Protein AF-B4I681-F1 (afdb_monomer)

Foldseek 3Di:
DDDDDDDDDDDDDDDDDDDDDDDDPVVVVVVVVVVVVVVVVVVVVVVVVVVVVVVVVVVVVVVVVVVVVVVVVVPPPPDPDDDDDDDDDDDDDDDDPVVVVVVVVVVVVVVVVVVVVVVVVVVVVVVVVPQDPVNVVVVVVVVVVVVVVVLCVLVVCDPVNPPDDLVRHPVNHNCPVPDDDPLVVCVVVVNNPPDPVVVSVVVVVVVVVVVVVVVVVVVVVVVVVVVVVVVVVVVVVVVVVVVVVVVVVVVVVVVVVVVVVVLVVLVVCVVVVNHDPVSVVVVVVVVVPPDPPPPPPPDDDDDDDD

Radius of gyration: 53.21 Å; Cα contacts (8 Å, |Δi|>4): 37; chains: 1; bounding box: 129×75×153 Å

Solvent-accessible surface area (backbone atoms only — not comparable to full-atom values): 18720 Å² total; per-residue (Å²): 138,87,88,84,88,88,83,89,81,90,80,90,76,85,81,82,82,81,82,81,78,79,78,61,72,71,61,54,54,53,54,53,52,52,52,50,53,52,53,50,53,55,49,53,52,52,51,52,52,50,50,54,52,51,51,56,51,50,54,56,52,54,53,54,52,55,54,54,54,57,53,55,69,67,67,76,73,77,74,86,73,85,85,80,85,88,80,91,84,83,94,76,84,81,89,62,69,63,66,57,49,52,53,52,49,54,54,49,53,50,51,50,53,53,50,53,50,49,52,56,47,48,55,53,48,52,55,56,70,72,44,49,79,64,55,54,48,51,52,53,48,51,53,50,49,51,53,49,48,56,53,42,55,74,69,66,59,50,84,87,62,65,82,61,46,47,89,59,36,96,83,71,47,73,58,70,85,53,86,84,76,61,60,72,56,30,49,73,73,64,49,62,85,52,58,70,69,59,54,51,52,54,51,51,51,53,50,53,50,50,52,54,50,50,51,51,52,51,49,55,50,51,52,53,49,50,54,51,48,54,53,51,50,53,51,49,50,51,50,54,50,52,50,52,50,53,53,51,53,50,50,52,51,51,54,48,50,52,51,51,51,51,50,53,57,33,53,53,27,50,75,69,74,65,55,50,76,66,40,55,50,53,50,52,55,57,64,69,67,59,77,87,75,75,78,80,75,81,75,89,78,84,81,78,92,132

pLDDT: mean 72.08, std 18.56, range [34.78, 97.31]

Organism: Drosophila sechellia (NCBI:txid7238)

Sequence (306 aa):
MPKEKSKHRHRSRSRERRDHRSPDPRSSRNRDRDREREREKDRDHRDKERDQRREREKDKSRDKKREHKSRRRRSSSASSSPSSSTSSSAPGGPRSPLAKNSMKLLQTLEARRLVEQKDRQRKKEELKAHETPEEKRARRLREKQAKEQRRRERMGWDNEYQTYSNEDNPFGDSNLTSTFHWGKKLEVEGLSNLSTKTVEVLSLQKQLENRRELEKVKKRRQERELERQVREDDLMMQQRAKEAVQFREWQRQEDQFHLEQARLRSEIRIRDGRAKPIDLLAQYVAAGNEPLESASRCRCTSPMCC

Structure (mmCIF, N/CA/C/O backbone):
data_AF-B4I681-F1
#
_entry.id   AF-B4I681-F1
#
loop_
_atom_site.group_PDB
_atom_site.id
_atom_site.type_symbol
_atom_site.label_atom_id
_atom_site.label_alt_id
_atom_site.label_comp_id
_atom_site.label_asym_id
_atom_site.label_entity_id
_atom_site.label_seq_id
_atom_site.pdbx_PDB_ins_code
_atom_site.Cartn_x
_atom_site.Cartn_y
_atom_site.Cartn_z
_atom_site.occupancy
_atom_site.B_iso_or_equiv
_atom_site.auth_seq_id
_atom_site.auth_comp_id
_atom_site.auth_asym_id
_atom_site.auth_atom_id
_atom_site.pdbx_PDB_model_num
ATOM 1 N N . MET A 1 1 ? 63.735 -6.764 61.343 1.00 43.72 1 MET A N 1
ATOM 2 C CA . MET A 1 1 ? 64.805 -7.667 60.852 1.00 43.72 1 MET A CA 1
ATOM 3 C C . MET A 1 1 ? 64.133 -8.765 60.037 1.00 43.72 1 MET A C 1
ATOM 5 O O . MET A 1 1 ? 63.088 -9.189 60.512 1.00 43.72 1 MET A O 1
ATOM 9 N N . PRO A 1 2 ? 64.640 -9.211 58.869 1.00 52.19 2 PRO A N 1
ATOM 10 C CA . PRO A 1 2 ? 65.946 -8.943 58.266 1.00 52.19 2 PRO A CA 1
ATOM 11 C C . PRO A 1 2 ? 65.897 -8.242 56.888 1.00 52.19 2 PRO A C 1
ATOM 13 O O . PRO A 1 2 ? 64.869 -8.139 56.228 1.00 52.19 2 PRO A O 1
ATOM 16 N N . LYS A 1 3 ? 67.071 -7.724 56.515 1.00 46.34 3 LYS A N 1
ATOM 17 C CA . LYS A 1 3 ? 67.490 -7.208 55.203 1.00 46.34 3 LYS A CA 1
ATOM 18 C C . LYS A 1 3 ? 68.001 -8.371 54.347 1.00 46.34 3 LYS A C 1
ATOM 20 O O . LYS A 1 3 ? 68.639 -9.218 54.944 1.00 46.34 3 LYS A O 1
ATOM 25 N N . GLU A 1 4 ? 67.877 -8.289 53.017 1.00 43.16 4 GLU A N 1
ATOM 26 C CA . GLU A 1 4 ? 68.881 -8.610 51.960 1.00 43.16 4 GLU A CA 1
ATOM 27 C C . GLU A 1 4 ? 68.272 -8.115 50.621 1.00 43.16 4 GLU A C 1
ATOM 29 O O . GLU A 1 4 ? 67.128 -8.441 50.336 1.00 43.16 4 GLU A O 1
ATOM 34 N N . LYS A 1 5 ? 68.745 -7.111 49.862 1.00 45.56 5 LYS A N 1
ATOM 35 C CA . LYS A 1 5 ? 69.998 -6.793 49.131 1.00 45.56 5 LYS A CA 1
ATOM 36 C C . LYS A 1 5 ? 70.333 -7.682 47.913 1.00 45.56 5 LYS A C 1
ATOM 38 O O . LYS A 1 5 ? 70.417 -8.892 48.020 1.00 45.56 5 LYS A O 1
ATOM 43 N N . SER A 1 6 ? 70.709 -6.976 46.827 1.00 40.69 6 SER A N 1
ATOM 44 C CA . SER A 1 6 ? 71.266 -7.382 45.510 1.00 40.69 6 SER A CA 1
ATOM 45 C C . SER A 1 6 ? 70.257 -7.786 44.417 1.00 40.69 6 SER A C 1
ATOM 47 O O . SER A 1 6 ? 69.339 -8.534 44.688 1.00 40.69 6 SER A O 1
ATOM 49 N N . LYS A 1 7 ? 70.370 -7.379 43.139 1.00 42.69 7 LYS A N 1
ATOM 50 C CA . LYS A 1 7 ? 71.520 -6.854 42.369 1.00 42.69 7 LYS A CA 1
ATOM 51 C C . LYS A 1 7 ? 71.052 -6.140 41.079 1.00 42.69 7 LYS A C 1
ATOM 53 O O . LYS A 1 7 ? 70.042 -6.499 40.486 1.00 42.69 7 LYS A O 1
ATOM 58 N N . HIS A 1 8 ? 71.835 -5.150 40.652 1.00 38.59 8 HIS A N 1
ATOM 59 C CA . HIS A 1 8 ? 71.681 -4.294 39.467 1.00 38.59 8 HIS A CA 1
ATOM 60 C C . HIS A 1 8 ? 71.570 -5.011 38.110 1.00 38.59 8 HIS A C 1
ATOM 62 O O . HIS A 1 8 ? 72.289 -5.979 37.866 1.00 38.59 8 HIS A O 1
ATOM 68 N N . ARG A 1 9 ? 70.882 -4.368 37.146 1.00 40.44 9 ARG A N 1
ATOM 69 C CA . ARG A 1 9 ? 71.447 -4.177 35.794 1.00 40.44 9 ARG A CA 1
ATOM 70 C C . ARG A 1 9 ? 70.824 -2.992 35.042 1.00 40.44 9 ARG A C 1
ATOM 72 O O . ARG A 1 9 ? 69.633 -2.963 34.757 1.00 40.44 9 ARG A O 1
ATOM 79 N N . HIS A 1 10 ? 71.673 -2.022 34.718 1.00 39.25 10 HIS A N 1
ATOM 80 C CA . HIS A 1 10 ? 71.375 -0.850 33.900 1.00 39.25 10 HIS A CA 1
ATOM 81 C C . HIS A 1 10 ? 71.167 -1.236 32.428 1.00 39.25 10 HIS A C 1
ATOM 83 O O . HIS A 1 10 ? 71.936 -2.028 31.881 1.00 39.25 10 HIS A O 1
ATOM 89 N N . ARG A 1 11 ? 70.193 -0.612 31.753 1.00 38.09 11 ARG A N 1
ATOM 90 C CA . ARG A 1 11 ? 70.217 -0.467 30.290 1.00 38.09 11 ARG A CA 1
ATOM 91 C C . ARG A 1 11 ? 69.583 0.859 29.877 1.00 38.09 11 ARG A C 1
ATOM 93 O O . ARG A 1 11 ? 68.380 0.962 29.662 1.00 38.09 11 ARG A O 1
ATOM 100 N N . SER A 1 12 ? 70.427 1.878 29.788 1.00 41.19 12 SER A N 1
ATOM 101 C CA . SER A 1 12 ? 70.115 3.192 29.235 1.00 41.19 12 SER A CA 1
ATOM 102 C C . SER A 1 12 ? 69.764 3.048 27.750 1.00 41.19 12 SER A C 1
ATOM 104 O O . SER A 1 12 ? 70.578 2.562 26.966 1.00 41.19 12 SER A O 1
ATOM 106 N N . ARG A 1 13 ? 68.560 3.462 27.347 1.00 40.03 13 ARG A N 1
ATOM 107 C CA . ARG A 1 13 ? 68.200 3.677 25.938 1.00 40.03 13 ARG A CA 1
ATOM 108 C C . ARG A 1 13 ? 67.724 5.117 25.791 1.00 40.03 13 ARG A C 1
ATOM 110 O O . ARG A 1 13 ? 66.582 5.442 26.102 1.00 40.03 13 ARG A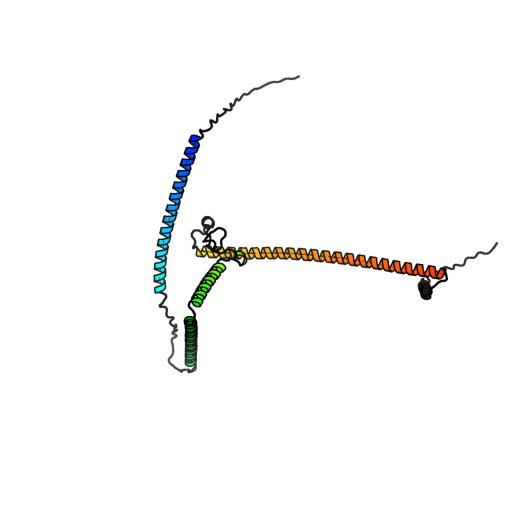 O 1
ATOM 117 N N . SER A 1 14 ? 68.650 5.971 25.370 1.00 41.91 14 SER A N 1
ATOM 118 C CA . SER A 1 14 ? 68.422 7.372 25.030 1.00 41.91 14 SER A CA 1
ATOM 119 C C . SER A 1 14 ? 67.364 7.479 23.928 1.00 41.91 14 SER A C 1
ATOM 121 O O . SER A 1 14 ? 67.503 6.874 22.868 1.00 41.91 14 SER A O 1
ATOM 123 N N . ARG A 1 15 ? 66.290 8.232 24.184 1.00 42.47 15 ARG A N 1
ATOM 124 C CA . ARG A 1 15 ? 65.341 8.683 23.158 1.00 42.47 15 ARG A CA 1
ATOM 125 C C . ARG A 1 15 ? 65.877 9.988 22.571 1.00 42.47 15 ARG A C 1
ATOM 127 O O . ARG A 1 15 ? 65.734 11.037 23.193 1.00 42.47 15 ARG A O 1
ATOM 134 N N . GLU A 1 16 ? 66.495 9.915 21.396 1.00 42.19 16 GLU A N 1
ATOM 135 C CA . GLU A 1 16 ? 66.778 11.094 20.573 1.00 42.19 16 GLU A CA 1
ATOM 136 C C . GLU A 1 16 ? 65.459 11.755 20.153 1.00 42.19 16 GLU A C 1
ATOM 138 O O . GLU A 1 16 ? 64.600 11.139 19.517 1.00 42.19 16 GLU A O 1
ATOM 143 N N . ARG A 1 17 ? 65.296 13.026 20.524 1.00 42.56 17 ARG A N 1
ATOM 144 C CA . ARG A 1 17 ? 64.258 13.907 19.990 1.00 42.56 17 ARG A CA 1
ATOM 145 C C . ARG A 1 17 ? 64.703 14.348 18.595 1.00 42.56 17 ARG A C 1
ATOM 147 O O . ARG A 1 17 ? 65.667 15.095 18.476 1.00 42.56 17 ARG A O 1
ATOM 154 N N . ARG A 1 18 ? 64.024 13.876 17.543 1.00 45.47 18 ARG A N 1
ATOM 155 C CA . ARG A 1 18 ? 64.178 14.431 16.190 1.00 45.47 18 ARG A CA 1
ATOM 156 C C . ARG A 1 18 ? 63.441 15.762 16.110 1.00 45.47 18 ARG A C 1
ATOM 158 O O . ARG A 1 18 ? 62.225 15.811 16.274 1.00 45.47 18 ARG A O 1
ATOM 165 N N . ASP A 1 19 ? 64.208 16.809 15.855 1.00 41.97 19 ASP A N 1
ATOM 166 C CA . ASP A 1 19 ? 63.743 18.162 15.583 1.00 41.97 19 ASP A CA 1
ATOM 167 C C . ASP A 1 19 ? 63.080 18.208 14.194 1.00 41.97 19 ASP A C 1
ATOM 169 O O . ASP A 1 19 ? 63.728 17.984 13.166 1.00 41.97 19 ASP A O 1
ATOM 173 N N . HIS A 1 20 ? 61.769 18.446 14.142 1.00 41.75 20 HIS A N 1
ATOM 174 C CA . HIS A 1 20 ? 61.038 18.638 12.891 1.00 41.75 20 HIS A CA 1
ATOM 175 C C . HIS A 1 20 ? 61.080 20.117 12.499 1.00 41.75 20 HIS A C 1
ATOM 177 O O . HIS A 1 20 ? 60.221 20.909 12.877 1.00 41.75 20 HIS A O 1
ATOM 183 N N . ARG A 1 21 ? 62.086 20.486 11.700 1.00 46.97 21 ARG A N 1
ATOM 184 C CA . ARG A 1 21 ? 62.147 21.780 11.011 1.00 46.97 21 ARG A CA 1
ATOM 185 C C . ARG A 1 21 ? 61.056 21.823 9.929 1.00 46.97 21 ARG A C 1
ATOM 187 O O . ARG A 1 21 ? 61.150 21.112 8.929 1.00 46.97 21 ARG A O 1
ATOM 194 N N . SER A 1 22 ? 60.018 22.633 10.142 1.00 47.22 22 SER A N 1
ATOM 195 C CA . SER A 1 22 ? 58.932 22.857 9.175 1.00 47.22 22 SER A CA 1
ATOM 196 C C . SER A 1 22 ? 59.470 23.348 7.819 1.00 47.22 22 SER A C 1
ATOM 198 O O . SER A 1 22 ? 60.311 24.251 7.803 1.00 47.22 22 SER A O 1
ATOM 200 N N . PRO A 1 23 ? 59.008 22.795 6.679 1.00 54.22 23 PRO A N 1
ATOM 201 C CA . PRO A 1 23 ? 59.410 23.265 5.356 1.00 54.22 23 PRO A CA 1
ATOM 202 C C . PRO A 1 23 ? 58.917 24.689 5.067 1.00 54.22 23 PRO A C 1
ATOM 204 O O . PRO A 1 23 ? 57.795 25.050 5.416 1.00 54.22 23 PRO A O 1
ATOM 207 N N . ASP A 1 24 ? 59.749 25.469 4.375 1.00 54.38 24 ASP A N 1
ATOM 208 C CA . ASP A 1 24 ? 59.437 26.828 3.931 1.00 54.38 24 ASP A CA 1
ATOM 209 C C . ASP A 1 24 ? 58.190 26.840 3.010 1.00 54.38 24 ASP A C 1
ATOM 211 O O . ASP A 1 24 ? 58.171 26.139 1.985 1.00 54.38 24 ASP A O 1
ATOM 215 N N . PRO A 1 25 ? 57.142 27.625 3.330 1.00 55.94 25 PRO A N 1
ATOM 216 C CA . PRO A 1 25 ? 55.874 27.628 2.597 1.00 55.94 25 PRO A CA 1
ATOM 217 C C . PRO A 1 25 ? 56.004 28.056 1.126 1.00 55.94 25 PRO A C 1
ATOM 219 O O . PRO A 1 25 ? 55.126 27.740 0.316 1.00 55.94 25 PRO A O 1
ATOM 222 N N . ARG A 1 26 ? 57.100 28.723 0.730 1.00 53.78 26 ARG A N 1
ATOM 223 C CA . ARG A 1 26 ? 57.348 29.083 -0.678 1.00 53.78 26 ARG A CA 1
ATOM 224 C C . ARG A 1 26 ? 57.760 27.880 -1.535 1.00 53.78 26 ARG A C 1
ATOM 226 O O . ARG A 1 26 ? 57.392 27.818 -2.705 1.00 53.78 26 ARG A O 1
ATOM 233 N N . SER A 1 27 ? 58.455 26.901 -0.953 1.00 54.94 27 SER A N 1
ATOM 234 C CA . SER A 1 27 ? 58.891 25.679 -1.650 1.00 54.94 27 SER A CA 1
ATOM 235 C C . SER A 1 27 ? 57.728 24.708 -1.900 1.00 54.94 27 SER A C 1
ATOM 237 O O . SER A 1 27 ? 57.636 24.101 -2.969 1.00 54.94 27 SER A O 1
ATOM 239 N N . SER A 1 28 ? 56.776 24.626 -0.960 1.00 58.12 28 SER A N 1
ATOM 240 C CA . SER A 1 28 ? 55.567 23.801 -1.121 1.00 58.12 28 SER A CA 1
ATOM 241 C C . SER A 1 28 ? 54.686 24.296 -2.269 1.00 58.12 28 SER A C 1
ATOM 243 O O . SER A 1 28 ? 54.261 23.501 -3.101 1.00 58.12 28 SER A O 1
ATOM 245 N N . ARG A 1 29 ? 54.481 25.618 -2.373 1.00 58.06 29 ARG A N 1
ATOM 246 C CA . ARG A 1 29 ? 53.639 26.219 -3.422 1.00 58.06 29 ARG A CA 1
ATOM 247 C C . ARG A 1 29 ? 54.142 25.949 -4.841 1.00 58.06 29 ARG A C 1
ATOM 249 O O . ARG A 1 29 ? 53.327 25.717 -5.728 1.00 58.06 29 ARG A O 1
ATOM 256 N N . ASN A 1 30 ? 55.458 25.953 -5.058 1.00 57.94 30 ASN A N 1
ATOM 257 C CA . ASN A 1 30 ? 56.023 25.635 -6.373 1.00 57.94 30 ASN A CA 1
ATOM 258 C C . ASN A 1 30 ? 55.862 24.146 -6.715 1.00 57.94 30 ASN A C 1
ATOM 260 O O . ASN A 1 30 ? 55.448 23.830 -7.825 1.00 57.94 30 ASN A O 1
ATOM 264 N N . ARG A 1 31 ? 56.065 23.237 -5.749 1.00 59.31 31 ARG A N 1
ATOM 265 C CA . ARG A 1 31 ? 55.823 21.797 -5.960 1.00 59.31 31 ARG A CA 1
ATOM 266 C C . ARG A 1 31 ? 54.367 21.469 -6.267 1.00 59.31 31 ARG A C 1
ATOM 268 O O . ARG A 1 31 ? 54.109 20.577 -7.071 1.00 59.31 31 ARG A O 1
ATOM 275 N N . ASP A 1 32 ? 53.423 22.156 -5.632 1.00 60.69 32 ASP A N 1
ATOM 276 C CA . ASP A 1 32 ? 52.002 21.934 -5.904 1.00 60.69 32 ASP A CA 1
ATOM 277 C C . ASP A 1 32 ? 51.609 22.448 -7.296 1.00 60.69 32 ASP A C 1
ATOM 279 O O . ASP A 1 32 ? 50.872 21.765 -8.007 1.00 60.69 32 ASP A O 1
ATOM 283 N N . ARG A 1 33 ? 52.195 23.568 -7.740 1.00 63.28 33 ARG A N 1
ATOM 284 C CA . ARG A 1 33 ? 52.013 24.089 -9.102 1.00 63.28 33 ARG A CA 1
ATOM 285 C C . ARG A 1 33 ? 52.627 23.171 -10.170 1.00 63.28 33 ARG A C 1
ATOM 287 O O . ARG A 1 33 ? 52.001 22.948 -11.204 1.00 63.28 33 ARG A O 1
ATOM 294 N N . ASP A 1 34 ? 53.801 22.590 -9.923 1.00 64.31 34 ASP A N 1
ATOM 295 C CA . ASP A 1 34 ? 54.422 21.633 -10.853 1.00 64.31 34 ASP A CA 1
ATOM 296 C C . ASP A 1 34 ? 53.616 20.328 -10.955 1.00 64.31 34 ASP A C 1
ATOM 298 O O . ASP A 1 34 ? 53.388 19.821 -12.054 1.00 64.31 34 ASP A O 1
ATOM 302 N N . ARG A 1 35 ? 53.082 19.830 -9.830 1.00 64.94 35 ARG A N 1
ATOM 303 C CA . ARG A 1 35 ? 52.171 18.671 -9.816 1.00 64.94 35 ARG A CA 1
ATOM 304 C C . ARG A 1 35 ? 50.871 18.931 -10.564 1.00 64.94 35 ARG A C 1
ATOM 306 O O . ARG A 1 35 ? 50.341 18.022 -11.197 1.00 64.94 35 ARG A O 1
ATOM 313 N N . GLU A 1 36 ? 50.326 20.138 -10.470 1.00 65.19 36 GLU A N 1
ATOM 314 C CA . GLU A 1 36 ? 49.123 20.517 -11.212 1.00 65.19 36 GLU A CA 1
ATOM 315 C C . GLU A 1 36 ? 49.393 20.532 -12.722 1.00 65.19 36 GLU A C 1
ATOM 317 O O . GLU A 1 36 ? 48.609 19.988 -13.500 1.00 65.19 36 GLU A O 1
ATOM 322 N N . ARG A 1 37 ? 50.573 21.016 -13.124 1.00 69.62 37 ARG A N 1
ATOM 323 C CA . ARG A 1 37 ? 51.017 21.032 -14.521 1.00 69.62 37 ARG A CA 1
ATOM 324 C C . ARG A 1 37 ? 51.253 19.634 -15.098 1.00 69.62 37 ARG A C 1
ATOM 326 O O . ARG A 1 37 ? 50.950 19.400 -16.266 1.00 69.62 37 ARG A O 1
ATOM 333 N N . GLU A 1 38 ? 51.774 18.695 -14.308 1.00 68.25 38 GLU A N 1
ATOM 334 C CA . GLU A 1 38 ? 51.882 17.288 -14.728 1.00 68.25 38 GLU A CA 1
ATOM 335 C C . GLU A 1 38 ? 50.506 16.630 -14.869 1.00 68.25 38 GLU A C 1
ATOM 337 O O . GLU A 1 38 ? 50.246 15.952 -15.861 1.00 68.25 38 GLU A O 1
ATOM 342 N N . ARG A 1 39 ? 49.577 16.916 -13.948 1.00 68.81 39 ARG A N 1
ATOM 343 C CA . ARG A 1 39 ? 48.194 16.419 -14.034 1.00 68.81 39 ARG A CA 1
ATOM 344 C C . ARG A 1 39 ? 47.451 16.947 -15.261 1.00 68.81 39 ARG A C 1
ATOM 346 O O . ARG A 1 39 ? 46.640 16.216 -15.825 1.00 68.81 39 ARG A O 1
ATOM 353 N N . GLU A 1 40 ? 47.696 18.189 -15.674 1.00 69.38 40 GLU A N 1
ATOM 354 C CA . GLU A 1 40 ? 47.131 18.732 -16.916 1.00 69.38 40 GLU A CA 1
ATOM 355 C C . GLU A 1 40 ? 47.697 18.042 -18.161 1.00 69.38 40 GLU A C 1
ATOM 357 O O . GLU A 1 40 ? 46.931 17.689 -19.057 1.00 69.38 40 GLU A O 1
ATOM 362 N N . LYS A 1 41 ? 49.009 17.775 -18.201 1.00 69.81 41 LYS A N 1
ATOM 363 C CA . LYS A 1 41 ? 49.634 17.039 -19.313 1.00 69.81 41 LYS A CA 1
ATOM 364 C C . LYS A 1 41 ? 49.108 15.608 -19.428 1.00 69.81 41 LYS A C 1
ATOM 366 O O . LYS A 1 41 ? 48.824 15.157 -20.537 1.00 69.81 41 LYS A O 1
ATOM 371 N N . ASP A 1 42 ? 48.919 14.924 -18.301 1.00 71.38 42 ASP A N 1
ATOM 372 C CA . ASP A 1 42 ? 48.335 13.579 -18.278 1.00 71.38 42 ASP A CA 1
ATOM 373 C C . ASP A 1 42 ? 46.882 13.575 -18.768 1.00 71.38 42 ASP A C 1
ATOM 375 O O . ASP A 1 42 ? 46.467 12.653 -19.473 1.00 71.38 42 ASP A O 1
ATOM 379 N N . ARG A 1 43 ? 46.101 14.612 -18.434 1.00 72.50 43 ARG A N 1
ATOM 380 C CA . ARG A 1 43 ? 44.730 14.773 -18.944 1.00 72.50 43 ARG A CA 1
ATOM 381 C C . ARG A 1 43 ? 44.714 14.988 -20.456 1.00 72.50 43 ARG A C 1
ATOM 383 O O . ARG A 1 43 ? 43.987 14.273 -21.141 1.00 72.50 43 ARG A O 1
ATOM 390 N N . ASP A 1 44 ? 45.557 15.880 -20.974 1.00 75.88 44 ASP A N 1
ATOM 391 C CA . ASP A 1 44 ? 45.645 16.162 -22.414 1.00 75.88 44 ASP A CA 1
ATOM 392 C C . ASP A 1 44 ? 46.102 14.930 -23.219 1.00 75.88 44 ASP A C 1
ATOM 394 O O . ASP A 1 44 ? 45.548 14.622 -24.277 1.00 75.88 44 ASP A O 1
ATOM 398 N N . HIS A 1 45 ? 47.053 14.148 -22.692 1.00 75.81 45 HIS A N 1
ATOM 399 C CA . HIS A 1 45 ? 47.458 12.884 -23.314 1.00 75.81 45 HIS A CA 1
ATOM 400 C C . HIS A 1 45 ? 46.301 11.876 -23.358 1.00 75.81 45 HIS A C 1
ATOM 402 O O . HIS A 1 45 ? 46.079 11.210 -24.372 1.00 75.81 45 HIS A O 1
ATOM 408 N N . ARG A 1 46 ? 45.526 11.777 -22.273 1.00 72.62 46 ARG A N 1
ATOM 409 C CA . ARG A 1 46 ? 44.394 10.847 -22.168 1.00 72.62 46 ARG A CA 1
ATOM 410 C C . ARG A 1 46 ? 43.234 11.228 -23.087 1.00 72.62 46 ARG A C 1
ATOM 412 O O . ARG A 1 46 ? 42.576 10.338 -23.632 1.00 72.62 46 ARG A O 1
ATOM 419 N N . ASP A 1 47 ? 43.001 12.522 -23.282 1.00 72.31 47 ASP A N 1
ATOM 420 C CA . ASP A 1 47 ? 41.987 13.023 -24.210 1.00 72.31 47 ASP A CA 1
ATOM 421 C C . ASP A 1 47 ? 42.410 12.814 -25.671 1.00 72.31 47 ASP A C 1
ATOM 423 O O . ASP A 1 47 ? 41.616 12.306 -26.467 1.00 72.31 47 ASP A O 1
ATOM 427 N N . LYS A 1 48 ? 43.689 13.037 -26.007 1.00 74.00 48 LYS A N 1
ATOM 428 C CA . LYS A 1 48 ? 44.242 12.696 -27.332 1.00 74.00 48 LYS A CA 1
ATOM 429 C C . LYS A 1 48 ? 44.147 11.202 -27.643 1.00 74.00 48 LYS A C 1
ATOM 431 O O . LYS A 1 48 ? 43.772 10.824 -28.754 1.00 74.00 48 LYS A O 1
ATOM 436 N N . GLU A 1 49 ? 44.438 10.337 -26.674 1.00 72.50 49 GLU A N 1
ATOM 437 C CA . GLU A 1 49 ? 44.329 8.884 -26.844 1.00 72.50 49 GLU A CA 1
ATOM 438 C C . GLU A 1 49 ? 42.863 8.439 -27.018 1.00 72.50 49 GLU A C 1
ATOM 440 O O . GLU A 1 49 ? 42.543 7.579 -27.848 1.00 72.50 49 GLU A O 1
ATOM 445 N N . ARG A 1 50 ? 41.936 9.083 -26.295 1.00 74.69 50 ARG A N 1
ATOM 446 C CA . ARG A 1 50 ? 40.489 8.875 -26.439 1.00 74.69 50 ARG A CA 1
ATOM 447 C C . ARG A 1 50 ? 39.988 9.294 -27.821 1.00 74.69 50 ARG A C 1
ATOM 449 O O . ARG A 1 50 ? 39.175 8.566 -28.401 1.00 74.69 50 ARG A O 1
ATOM 456 N N . ASP A 1 51 ? 40.460 10.414 -28.356 1.00 72.12 51 ASP A N 1
ATOM 457 C CA . ASP A 1 51 ? 40.063 10.881 -29.684 1.00 72.12 51 ASP A CA 1
ATOM 458 C C . ASP A 1 51 ? 40.647 10.007 -30.800 1.00 72.12 51 ASP A C 1
ATOM 460 O O . ASP A 1 51 ? 39.900 9.595 -31.692 1.00 72.12 51 ASP A O 1
ATOM 464 N N . GLN A 1 52 ? 41.904 9.561 -30.691 1.00 68.81 52 GLN A N 1
ATOM 465 C CA . GLN A 1 52 ? 42.461 8.565 -31.620 1.00 68.81 52 GLN A CA 1
ATOM 466 C C . GLN A 1 52 ? 41.672 7.245 -31.602 1.00 68.81 52 GLN A C 1
ATOM 468 O O . GLN A 1 52 ? 41.427 6.633 -32.649 1.00 68.81 52 GLN A O 1
ATOM 473 N N . ARG A 1 53 ? 41.218 6.795 -30.424 1.00 72.19 53 ARG A N 1
ATOM 474 C CA . ARG A 1 53 ? 40.377 5.594 -30.301 1.00 72.19 53 ARG A CA 1
ATOM 475 C C . ARG A 1 53 ? 39.006 5.793 -30.958 1.00 72.19 53 ARG A C 1
ATOM 477 O O . ARG A 1 53 ? 38.512 4.873 -31.612 1.00 72.19 53 ARG A O 1
ATOM 484 N N . ARG A 1 54 ? 38.416 6.988 -30.839 1.00 73.06 54 ARG A N 1
ATOM 485 C CA . ARG A 1 54 ? 37.154 7.358 -31.507 1.00 73.06 54 ARG A CA 1
ATOM 486 C C . ARG A 1 54 ? 37.288 7.393 -33.028 1.00 73.06 54 ARG A C 1
ATOM 488 O O . ARG A 1 54 ? 36.368 6.944 -33.713 1.00 73.06 54 ARG A O 1
ATOM 495 N N . GLU A 1 55 ? 38.406 7.875 -33.565 1.00 63.41 55 GLU A N 1
ATOM 496 C CA . GLU A 1 55 ? 38.648 7.853 -35.013 1.00 63.41 55 GLU A CA 1
ATOM 497 C C . GLU A 1 55 ? 38.794 6.424 -35.549 1.00 63.41 55 GLU A C 1
ATOM 499 O O . GLU A 1 55 ? 38.102 6.051 -36.499 1.00 63.41 55 GLU A O 1
ATOM 504 N N . ARG A 1 56 ? 39.562 5.564 -34.862 1.00 63.34 56 ARG A N 1
ATOM 505 C CA . ARG A 1 56 ? 39.678 4.136 -35.224 1.00 63.34 56 ARG A CA 1
ATOM 506 C C . ARG A 1 56 ? 38.333 3.400 -35.189 1.00 63.34 56 ARG A C 1
ATOM 508 O O . ARG A 1 56 ? 38.096 2.502 -35.999 1.00 63.34 56 ARG A O 1
ATOM 515 N N . GLU A 1 57 ? 37.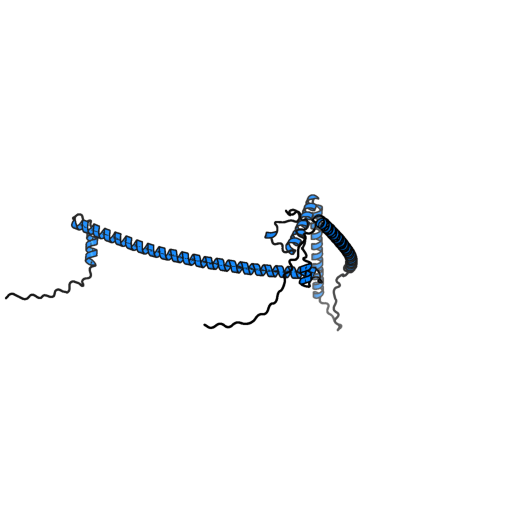435 3.749 -34.265 1.00 61.00 57 GLU A N 1
ATOM 516 C CA . GLU A 1 57 ? 36.080 3.181 -34.220 1.00 61.00 57 GLU A CA 1
ATOM 517 C C . GLU A 1 57 ? 35.180 3.700 -35.355 1.00 61.00 57 GLU A C 1
ATOM 519 O O . GLU A 1 57 ? 34.400 2.924 -35.922 1.00 61.00 57 GLU A O 1
ATOM 524 N N . LYS A 1 58 ? 35.319 4.974 -35.750 1.00 60.47 58 LYS A N 1
ATOM 525 C CA . LYS A 1 58 ? 34.605 5.538 -36.906 1.00 60.47 58 LYS A CA 1
ATOM 526 C C . LYS A 1 58 ? 35.009 4.850 -38.211 1.00 60.47 58 LYS A C 1
ATOM 528 O O . LYS A 1 58 ? 34.109 4.495 -38.980 1.00 60.47 58 LYS A O 1
ATOM 533 N N . ASP A 1 59 ? 36.291 4.568 -38.431 1.00 56.00 59 ASP A N 1
ATOM 534 C CA . ASP A 1 59 ? 36.741 3.869 -39.643 1.00 56.00 59 ASP A CA 1
ATOM 535 C C . ASP A 1 59 ? 36.268 2.410 -39.691 1.00 56.00 59 ASP A C 1
ATOM 537 O O . ASP A 1 59 ? 35.701 1.977 -40.699 1.00 56.00 59 ASP A O 1
ATOM 541 N N . LYS A 1 60 ? 36.305 1.687 -38.562 1.00 56.78 60 LYS A N 1
ATOM 542 C CA . LYS A 1 60 ? 35.704 0.340 -38.466 1.00 56.78 60 LYS A CA 1
ATOM 543 C C . LYS A 1 60 ? 34.193 0.340 -38.736 1.00 56.78 60 LYS A C 1
ATOM 545 O O . LYS A 1 60 ? 33.653 -0.635 -39.263 1.00 56.78 60 LYS A O 1
ATOM 550 N N . SER A 1 61 ? 33.486 1.416 -38.382 1.00 56.56 61 SER A N 1
ATOM 551 C CA . SER A 1 61 ? 32.049 1.550 -38.662 1.00 56.56 61 SER A CA 1
ATOM 552 C C . SER A 1 61 ? 31.752 1.801 -40.149 1.00 56.56 61 SER A C 1
ATOM 554 O O . SER A 1 61 ? 30.722 1.342 -40.658 1.00 56.56 61 SER A O 1
ATOM 556 N N . ARG A 1 62 ? 32.660 2.485 -40.866 1.00 56.12 62 ARG A N 1
ATOM 557 C CA . ARG A 1 62 ? 32.555 2.735 -42.311 1.00 56.12 62 ARG A CA 1
ATOM 558 C C . ARG A 1 62 ? 32.769 1.455 -43.121 1.00 56.12 62 ARG A C 1
ATOM 560 O O . ARG A 1 62 ? 31.978 1.208 -44.036 1.00 56.12 62 ARG A O 1
ATOM 567 N N . ASP A 1 63 ? 33.719 0.604 -42.732 1.00 52.53 63 ASP A N 1
ATOM 568 C CA . ASP A 1 63 ? 33.938 -0.694 -43.391 1.00 52.53 63 ASP A CA 1
ATOM 569 C C . ASP A 1 63 ? 32.761 -1.664 -43.198 1.00 52.53 63 ASP A C 1
ATOM 571 O O . ASP A 1 63 ? 32.250 -2.237 -44.164 1.00 52.53 63 ASP A O 1
ATOM 575 N N . LYS A 1 64 ? 32.196 -1.743 -41.985 1.00 54.47 64 LYS A N 1
ATOM 576 C CA . LYS A 1 64 ? 30.999 -2.569 -41.721 1.00 54.47 64 LYS A CA 1
ATOM 577 C C . LYS A 1 64 ? 29.760 -2.104 -42.497 1.00 54.47 64 LYS A C 1
ATOM 579 O O . LYS A 1 64 ? 28.910 -2.917 -42.870 1.00 54.47 64 LYS A O 1
ATOM 584 N N . LYS A 1 65 ? 29.640 -0.800 -42.784 1.00 54.66 65 LYS A N 1
ATOM 585 C CA . LYS A 1 65 ? 28.560 -0.259 -43.631 1.00 54.66 65 LYS A CA 1
ATOM 586 C C . LYS A 1 65 ? 28.724 -0.644 -45.105 1.00 54.66 65 LYS A C 1
ATOM 588 O O . LYS A 1 65 ? 27.708 -0.872 -45.769 1.00 54.66 65 LYS A O 1
ATOM 593 N N . ARG A 1 66 ? 29.959 -0.740 -45.617 1.00 51.50 66 ARG A N 1
ATOM 594 C CA . ARG A 1 66 ? 30.234 -1.231 -46.980 1.00 51.50 66 ARG A CA 1
ATOM 595 C C . ARG A 1 66 ? 29.881 -2.715 -47.114 1.00 51.50 66 ARG A C 1
ATOM 597 O O . ARG A 1 66 ? 29.210 -3.084 -48.078 1.00 51.50 66 ARG A O 1
ATOM 604 N N . GLU A 1 67 ? 30.195 -3.527 -46.106 1.00 49.50 67 GLU A N 1
ATOM 605 C CA . GLU A 1 67 ? 29.882 -4.964 -46.103 1.00 49.50 67 GLU A CA 1
ATOM 606 C C . GLU A 1 67 ? 28.368 -5.255 -45.998 1.00 49.50 67 GLU A C 1
ATOM 608 O O . GLU A 1 67 ? 27.824 -6.107 -46.703 1.00 49.50 67 GLU A O 1
ATOM 613 N N . HIS A 1 68 ? 27.621 -4.488 -45.197 1.00 50.66 68 HIS A N 1
ATOM 614 C CA . HIS A 1 68 ? 26.161 -4.646 -45.137 1.00 50.66 68 HIS A CA 1
ATOM 615 C C . HIS A 1 68 ? 25.443 -4.214 -46.426 1.00 50.66 68 HIS A C 1
ATOM 617 O O . HIS A 1 68 ? 24.360 -4.729 -46.728 1.00 50.66 68 HIS A O 1
ATOM 623 N N . LYS A 1 69 ? 26.028 -3.295 -47.208 1.00 52.28 69 LYS A N 1
ATOM 624 C CA . LYS A 1 69 ? 25.467 -2.861 -48.497 1.00 52.28 69 LYS A CA 1
ATOM 625 C C . LYS A 1 69 ? 25.722 -3.891 -49.606 1.00 52.28 69 LYS A C 1
ATOM 627 O O . LYS A 1 69 ? 24.845 -4.068 -50.451 1.00 52.28 69 LYS A O 1
ATOM 632 N N . SER A 1 70 ? 26.844 -4.620 -49.573 1.00 51.56 70 SER A N 1
ATOM 633 C CA . SER A 1 70 ? 27.106 -5.730 -50.508 1.00 51.56 70 SER A CA 1
ATOM 634 C C . SER A 1 70 ? 26.231 -6.955 -50.210 1.00 51.56 70 SER A C 1
ATOM 636 O O . SER A 1 70 ? 25.688 -7.554 -51.138 1.00 51.56 70 SER A O 1
ATOM 638 N N . ARG A 1 71 ? 25.971 -7.264 -48.929 1.00 52.56 71 ARG A N 1
ATOM 639 C CA . ARG A 1 71 ? 25.043 -8.346 -48.540 1.00 52.56 71 ARG A CA 1
ATOM 640 C C . ARG A 1 71 ? 23.584 -8.044 -48.903 1.00 52.56 71 ARG A C 1
ATOM 642 O O . ARG A 1 71 ? 22.886 -8.935 -49.373 1.00 52.56 71 ARG A O 1
ATOM 649 N N . ARG A 1 72 ? 23.133 -6.785 -48.791 1.00 46.91 72 ARG A N 1
ATOM 650 C CA . ARG A 1 72 ? 21.771 -6.382 -49.209 1.00 46.91 72 ARG A CA 1
ATOM 651 C C . ARG A 1 72 ? 21.541 -6.399 -50.722 1.00 46.91 72 ARG A C 1
ATOM 653 O O . ARG A 1 72 ? 20.401 -6.555 -51.137 1.00 46.91 72 ARG A O 1
ATOM 660 N N . ARG A 1 73 ? 22.592 -6.273 -51.541 1.00 46.41 73 ARG A N 1
ATOM 661 C CA . ARG A 1 73 ? 22.485 -6.461 -53.001 1.00 46.41 73 ARG A CA 1
ATOM 662 C C . ARG A 1 73 ? 22.389 -7.933 -53.412 1.00 46.41 73 ARG A C 1
ATOM 664 O O . ARG A 1 73 ? 21.909 -8.208 -54.502 1.00 46.41 73 ARG A O 1
ATOM 671 N N . ARG A 1 74 ? 22.790 -8.870 -52.545 1.00 46.34 74 ARG A N 1
ATOM 672 C CA . ARG A 1 74 ? 22.643 -10.319 -52.776 1.00 46.34 74 ARG A CA 1
ATOM 673 C C . ARG A 1 74 ? 21.320 -10.898 -52.262 1.00 46.34 74 ARG A C 1
ATOM 675 O O . ARG A 1 74 ? 20.984 -12.017 -52.617 1.00 46.34 74 ARG A O 1
ATOM 682 N N . SER A 1 75 ? 20.555 -10.153 -51.459 1.00 45.62 75 SER A N 1
ATOM 683 C CA . SER A 1 75 ? 19.298 -10.633 -50.862 1.00 45.62 75 SER A CA 1
ATOM 684 C C . SER A 1 75 ? 18.026 -10.150 -51.573 1.00 45.62 75 SER A C 1
ATOM 686 O O . SER A 1 75 ? 16.940 -10.329 -51.034 1.00 45.62 75 SER A O 1
ATOM 688 N N . SER A 1 76 ? 18.131 -9.513 -52.745 1.00 44.31 76 SER A N 1
ATOM 689 C CA . SER A 1 76 ? 16.974 -9.018 -53.515 1.00 44.31 76 SER A CA 1
ATOM 690 C C . SER A 1 76 ? 16.681 -9.807 -54.797 1.00 44.31 76 SER A C 1
ATOM 692 O O . SER A 1 76 ? 15.959 -9.307 -55.652 1.00 44.31 76 SER A O 1
ATOM 694 N N . SER A 1 77 ? 17.209 -11.026 -54.943 1.00 48.00 77 SER A N 1
ATOM 695 C CA . SER A 1 77 ? 16.915 -11.908 -56.088 1.00 48.00 77 SER A CA 1
ATOM 696 C C . SER A 1 77 ? 16.470 -13.323 -55.702 1.00 48.00 77 SER A C 1
ATOM 698 O O . SER A 1 77 ? 16.513 -14.222 -56.532 1.00 48.00 77 SER A O 1
ATOM 700 N N . ALA A 1 78 ? 16.010 -13.546 -54.470 1.00 38.62 78 ALA A N 1
ATOM 701 C CA . ALA A 1 78 ? 15.379 -14.812 -54.105 1.00 38.62 78 ALA A CA 1
ATOM 702 C C . ALA A 1 78 ? 13.872 -14.739 -54.393 1.00 38.62 78 ALA A C 1
ATOM 704 O O . ALA A 1 78 ? 13.053 -14.540 -53.497 1.00 38.62 78 ALA A O 1
ATOM 705 N N . SER A 1 79 ? 13.518 -14.856 -55.673 1.00 41.97 79 SER A N 1
ATOM 706 C CA . SER A 1 79 ? 12.198 -15.323 -56.085 1.00 41.97 79 SER A CA 1
ATOM 707 C C . SER A 1 79 ? 12.002 -16.729 -55.520 1.00 41.97 79 SER A C 1
ATOM 709 O O . SER A 1 79 ? 12.786 -17.634 -55.804 1.00 41.97 79 SER A O 1
ATOM 711 N N . SER A 1 80 ? 10.986 -16.897 -54.683 1.00 40.91 80 SER A N 1
ATOM 712 C CA . SER A 1 80 ? 10.564 -18.182 -54.137 1.00 40.91 80 SER A CA 1
ATOM 713 C C . SER A 1 80 ? 10.036 -19.074 -55.261 1.00 40.91 80 SER A C 1
ATOM 715 O O . SER A 1 80 ? 8.905 -18.900 -55.714 1.00 40.91 80 SER A O 1
ATOM 717 N N . SER A 1 81 ? 10.864 -20.007 -55.719 1.00 42.56 81 SER A N 1
ATOM 718 C CA . SER A 1 81 ? 10.464 -21.092 -56.615 1.00 42.56 81 SER A CA 1
ATOM 719 C C . SER A 1 81 ? 9.667 -22.148 -55.836 1.00 42.56 81 SER A C 1
ATOM 721 O O . SER A 1 81 ? 10.077 -22.501 -54.727 1.00 42.56 81 SER A O 1
ATOM 723 N N . PRO A 1 82 ? 8.562 -22.690 -56.377 1.00 44.16 82 PRO A N 1
ATOM 724 C CA . PRO A 1 82 ? 7.878 -23.815 -55.762 1.00 44.16 82 PRO A CA 1
ATOM 725 C C . PRO A 1 82 ? 8.664 -25.101 -56.048 1.00 44.16 82 PRO A C 1
ATOM 727 O O . PRO A 1 82 ? 9.004 -25.410 -57.188 1.00 44.16 82 PRO A O 1
ATOM 730 N N . SER A 1 83 ? 8.967 -25.847 -54.992 1.00 35.06 83 SER A N 1
ATOM 731 C CA . SER A 1 83 ? 9.598 -27.162 -55.045 1.00 35.06 83 SER A CA 1
ATOM 732 C C . SER A 1 83 ? 8.620 -28.210 -55.592 1.00 35.06 83 SER A C 1
ATOM 734 O O . SER A 1 83 ? 7.656 -28.567 -54.914 1.00 35.06 83 SER A O 1
ATOM 736 N N . SER A 1 84 ? 8.869 -28.725 -56.795 1.00 38.91 84 SER A N 1
ATOM 737 C CA . SER A 1 84 ? 8.242 -29.944 -57.314 1.00 38.91 84 SER A CA 1
ATOM 738 C C . SER A 1 84 ? 9.038 -31.170 -56.857 1.00 38.91 84 SER A C 1
ATOM 740 O O . SER A 1 84 ? 10.197 -31.326 -57.242 1.00 38.91 84 SER A O 1
ATOM 742 N N . SER A 1 85 ? 8.430 -32.035 -56.047 1.00 38.72 85 SER A N 1
ATOM 743 C CA . SER A 1 85 ? 8.962 -33.354 -55.705 1.00 38.72 85 SER A CA 1
ATOM 744 C C . SER A 1 85 ? 8.741 -34.339 -56.857 1.00 38.72 85 SER A C 1
ATOM 746 O O . SER A 1 85 ? 7.638 -34.476 -57.383 1.00 38.72 85 SER A O 1
ATOM 748 N N . THR A 1 86 ? 9.809 -35.030 -57.247 1.00 39.22 86 THR A N 1
ATOM 749 C CA . THR A 1 86 ? 9.813 -36.110 -58.237 1.00 39.22 86 THR A CA 1
ATOM 750 C C . THR A 1 86 ? 9.632 -37.453 -57.535 1.00 39.22 86 THR A C 1
ATOM 752 O O . THR A 1 86 ? 10.517 -37.875 -56.791 1.00 39.22 86 THR A O 1
ATOM 755 N N . SER A 1 87 ? 8.522 -38.142 -57.791 1.00 37.97 87 SER A N 1
ATOM 756 C CA . SER A 1 87 ? 8.376 -39.576 -57.527 1.00 37.97 87 SER A CA 1
ATOM 757 C C . SER A 1 87 ? 8.163 -40.311 -58.848 1.00 37.97 87 SER A C 1
ATOM 759 O O . SER A 1 87 ? 7.294 -39.975 -59.652 1.00 37.97 87 SER A O 1
ATOM 761 N N . SER A 1 88 ? 9.024 -41.289 -59.095 1.00 42.66 88 SER A N 1
ATOM 762 C CA . SER A 1 88 ? 9.005 -42.181 -60.244 1.00 42.66 88 SER A CA 1
ATOM 763 C C . SER A 1 88 ? 8.038 -43.342 -60.008 1.00 42.66 88 SER A C 1
ATOM 765 O O . SER A 1 88 ? 8.162 -44.050 -59.011 1.00 42.66 88 SER A O 1
ATOM 767 N N . SER A 1 89 ? 7.125 -43.570 -60.960 1.00 38.84 89 SER A N 1
ATOM 768 C CA . SER A 1 89 ? 6.884 -44.857 -61.652 1.00 38.84 89 SER A CA 1
ATOM 769 C C . SER A 1 89 ? 5.424 -45.046 -62.094 1.00 38.84 89 SER A C 1
ATOM 771 O O . SER A 1 89 ? 4.497 -44.840 -61.319 1.00 38.84 89 SER A O 1
ATOM 773 N N . ALA A 1 90 ? 5.302 -45.561 -63.324 1.00 34.78 90 ALA A N 1
ATOM 774 C CA . ALA A 1 90 ? 4.167 -46.209 -63.997 1.00 34.78 90 ALA A CA 1
ATOM 775 C C . ALA A 1 90 ? 3.338 -45.366 -65.008 1.00 34.78 90 ALA A C 1
ATOM 777 O O . ALA A 1 90 ? 2.808 -44.309 -64.664 1.00 34.78 90 ALA A O 1
ATOM 778 N N . PRO A 1 91 ? 3.205 -45.841 -66.269 1.00 58.44 91 PRO A N 1
ATOM 779 C CA . PRO A 1 91 ? 2.421 -45.199 -67.319 1.00 58.44 91 PRO A CA 1
ATOM 780 C C . PRO A 1 91 ? 0.951 -45.637 -67.233 1.00 58.44 91 PRO A C 1
ATOM 782 O O . PRO A 1 91 ? 0.631 -46.811 -67.383 1.00 58.44 91 PRO A O 1
ATOM 785 N N . GLY A 1 92 ? 0.041 -44.688 -67.013 1.00 42.66 92 GLY A N 1
ATOM 786 C CA . GLY A 1 92 ? -1.403 -44.940 -67.051 1.00 42.66 92 GLY A CA 1
ATOM 787 C C . GLY A 1 92 ? -2.192 -43.820 -66.377 1.00 42.66 92 GLY A C 1
ATOM 788 O O . GLY A 1 92 ? -2.027 -43.572 -65.189 1.00 42.66 92 GLY A O 1
ATOM 789 N N . GLY A 1 93 ? -3.023 -43.100 -67.137 1.00 43.97 93 GLY A N 1
ATOM 790 C CA . GLY A 1 93 ? -3.917 -42.059 -66.600 1.00 43.97 93 GLY A CA 1
ATOM 791 C C . GLY A 1 93 ? -4.987 -42.614 -65.635 1.00 43.97 93 GLY A C 1
ATOM 792 O O . GLY A 1 93 ? -5.167 -43.826 -65.571 1.00 43.97 93 GLY A O 1
ATOM 793 N N . PRO A 1 94 ? -5.743 -41.744 -64.926 1.00 45.91 94 PRO A N 1
ATOM 794 C CA . PRO A 1 94 ? -6.571 -40.752 -65.607 1.00 45.91 94 PRO A CA 1
ATOM 795 C C . PRO A 1 94 ? -6.464 -39.313 -65.070 1.00 45.91 94 PRO A C 1
ATOM 797 O O . PRO A 1 94 ? -6.126 -39.014 -63.928 1.00 45.91 94 PRO A O 1
ATOM 800 N N . ARG A 1 95 ? -6.811 -38.385 -65.962 1.00 53.88 95 ARG A N 1
ATOM 801 C CA . ARG A 1 95 ? -6.872 -36.935 -65.764 1.00 53.88 95 ARG A CA 1
ATOM 802 C C . ARG A 1 95 ? -8.077 -36.596 -64.872 1.00 53.88 95 ARG A C 1
ATOM 804 O O . ARG A 1 95 ? -9.157 -36.355 -65.399 1.00 53.88 95 ARG A O 1
ATOM 811 N N . SER A 1 96 ? -7.913 -36.546 -63.547 1.00 50.25 96 SER A N 1
ATOM 812 C CA . SER A 1 96 ? -8.997 -36.099 -62.654 1.00 50.25 96 SER A CA 1
ATOM 813 C C . SER A 1 96 ? -9.236 -34.579 -62.791 1.00 50.25 96 SER A C 1
ATOM 815 O O . SER A 1 96 ? -8.297 -33.793 -62.610 1.00 50.25 96 SER A O 1
ATOM 817 N N . PRO A 1 97 ? -10.468 -34.118 -63.092 1.00 57.44 97 PRO A N 1
ATOM 818 C CA . PRO A 1 97 ? -10.817 -32.692 -63.156 1.00 57.44 97 PRO A CA 1
ATOM 819 C C . PRO A 1 97 ? -10.638 -31.965 -61.813 1.00 57.44 97 PRO A C 1
ATOM 821 O O . PRO A 1 97 ? -10.454 -30.749 -61.777 1.00 57.44 97 PRO A O 1
ATOM 824 N N . LEU A 1 98 ? -10.659 -32.709 -60.703 1.00 52.28 98 LEU A N 1
ATOM 825 C CA . LEU A 1 98 ? -10.733 -32.170 -59.346 1.00 52.28 98 LEU A CA 1
ATOM 826 C C . LEU A 1 98 ? -9.407 -31.548 -58.871 1.00 52.28 98 LEU A C 1
ATOM 828 O O . LEU A 1 98 ? -9.402 -30.468 -58.282 1.00 52.28 98 LEU A O 1
ATOM 832 N N . ALA A 1 99 ? -8.268 -32.163 -59.208 1.00 57.06 99 ALA A N 1
ATOM 833 C CA . ALA A 1 99 ? -6.940 -31.636 -58.871 1.00 57.06 99 ALA A CA 1
ATOM 834 C C . ALA A 1 99 ? -6.622 -30.328 -59.623 1.00 57.06 99 ALA A C 1
ATOM 836 O O . ALA A 1 99 ? -6.019 -29.406 -59.072 1.00 57.06 99 ALA A O 1
ATOM 837 N N . LYS A 1 100 ? -7.098 -30.210 -60.871 1.00 57.25 100 LYS A N 1
ATOM 838 C CA . LYS A 1 100 ? -6.981 -28.982 -61.675 1.00 57.25 100 LYS A CA 1
ATOM 839 C C . LYS A 1 100 ? -7.842 -27.853 -61.106 1.00 57.25 100 LYS A C 1
ATOM 841 O O . LYS A 1 100 ? -7.394 -26.710 -61.068 1.00 57.25 100 LYS A O 1
ATOM 846 N N . ASN A 1 101 ? -9.039 -28.179 -60.617 1.00 67.75 101 ASN A N 1
ATOM 847 C CA . ASN A 1 101 ? -9.929 -27.221 -59.958 1.00 67.75 101 ASN A CA 1
ATOM 848 C C . ASN A 1 101 ? -9.338 -26.694 -58.641 1.00 67.75 101 ASN A C 1
ATOM 850 O O . ASN A 1 101 ? -9.400 -25.493 -58.392 1.00 67.75 101 ASN A O 1
ATOM 854 N N . SER A 1 102 ? -8.691 -27.553 -57.845 1.00 69.19 102 SER A N 1
ATOM 855 C CA . SER A 1 102 ? -8.000 -27.147 -56.610 1.00 69.19 102 SER A CA 1
ATOM 856 C C . SER A 1 102 ? -6.855 -26.162 -56.872 1.00 69.19 102 SER A C 1
ATOM 858 O O . SER A 1 102 ? -6.736 -25.149 -56.185 1.00 69.19 102 SER A O 1
ATOM 860 N N . MET A 1 103 ? -6.028 -26.422 -57.889 1.00 71.12 103 MET A N 1
ATOM 861 C CA . MET A 1 103 ? -4.930 -25.519 -58.261 1.00 71.12 103 MET A CA 1
ATOM 862 C C . MET A 1 103 ? -5.447 -24.178 -58.793 1.00 71.12 103 MET A C 1
ATOM 864 O O . MET A 1 103 ? -4.943 -23.117 -58.425 1.00 71.12 103 MET A O 1
ATOM 868 N N . LYS A 1 104 ? -6.516 -24.206 -59.596 1.00 77.31 104 LYS A N 1
ATOM 869 C CA . LYS A 1 104 ? -7.160 -22.998 -60.122 1.00 77.31 104 LYS A CA 1
ATOM 870 C C . LYS A 1 104 ? -7.806 -22.156 -59.013 1.00 77.31 104 LYS A C 1
ATOM 872 O O . LYS A 1 104 ? -7.750 -20.928 -59.070 1.00 77.31 104 LYS A O 1
ATOM 877 N N . LEU A 1 105 ? -8.361 -22.790 -57.977 1.00 77.62 105 LEU A N 1
ATOM 878 C CA . LEU A 1 105 ? -8.924 -22.109 -56.807 1.00 77.62 105 LEU A CA 1
ATOM 879 C C . LEU A 1 105 ? -7.845 -21.378 -55.994 1.00 77.62 105 LEU A C 1
ATOM 881 O O . LEU A 1 105 ? -8.030 -20.208 -55.665 1.00 77.62 105 LEU A O 1
ATOM 885 N N . LEU A 1 106 ? -6.701 -22.021 -55.729 1.00 80.06 106 LEU A N 1
ATOM 886 C CA . LEU A 1 106 ? -5.570 -21.383 -55.040 1.00 80.06 106 LEU A CA 1
ATOM 887 C C . LEU A 1 106 ? -5.051 -20.167 -55.815 1.00 80.06 106 LEU A C 1
ATOM 889 O O . LEU A 1 106 ? -4.914 -19.085 -55.245 1.00 80.06 106 LEU A O 1
ATOM 893 N N . GLN A 1 107 ? -4.882 -20.308 -57.130 1.00 82.00 107 GLN A N 1
ATOM 894 C CA . GLN A 1 107 ? -4.455 -19.215 -58.003 1.00 82.00 107 GLN A CA 1
ATOM 895 C C . GLN A 1 107 ? -5.463 -18.049 -58.015 1.00 82.00 107 GLN A C 1
ATOM 897 O O . GLN A 1 107 ? -5.078 -16.880 -58.043 1.00 82.00 107 GLN A O 1
ATOM 902 N N . THR A 1 108 ? -6.761 -18.351 -57.926 1.00 84.56 108 THR A N 1
ATOM 903 C CA . THR A 1 108 ? -7.828 -17.338 -57.852 1.00 84.56 108 THR A CA 1
ATOM 904 C C . THR A 1 108 ? -7.823 -16.602 -56.506 1.00 84.56 108 THR A C 1
ATOM 906 O O . THR A 1 108 ? -7.998 -15.384 -56.464 1.00 84.56 108 THR A O 1
ATOM 909 N N . LEU A 1 109 ? -7.579 -17.307 -55.396 1.00 85.50 109 LEU A N 1
ATOM 910 C CA . LEU A 1 109 ? -7.463 -16.703 -54.063 1.00 85.50 109 LEU A CA 1
ATOM 911 C C . LEU A 1 109 ? -6.217 -15.818 -53.938 1.00 85.50 109 LEU A C 1
ATOM 913 O O . LEU A 1 109 ? -6.279 -14.744 -53.337 1.00 85.50 109 LEU A O 1
ATOM 917 N N . GLU A 1 110 ? -5.099 -16.230 -54.535 1.00 85.62 110 GLU A N 1
ATOM 918 C CA . GLU A 1 110 ? -3.886 -15.414 -54.621 1.00 85.62 110 GLU A CA 1
ATOM 919 C C . GLU A 1 110 ? -4.103 -14.166 -55.480 1.00 85.62 110 GLU A C 1
ATOM 921 O O . GLU A 1 110 ? -3.773 -13.061 -55.044 1.00 85.62 110 GLU A O 1
ATOM 926 N N . ALA A 1 111 ? -4.740 -14.307 -56.647 1.00 85.19 111 ALA A N 1
ATOM 927 C CA . ALA A 1 111 ? -5.102 -13.172 -57.492 1.00 85.19 111 ALA A CA 1
ATOM 928 C C . ALA A 1 111 ? -6.010 -12.181 -56.745 1.00 85.19 111 ALA A C 1
ATOM 930 O O . ALA A 1 111 ? -5.761 -10.976 -56.773 1.00 85.19 111 ALA A O 1
ATOM 931 N N . ARG A 1 112 ? -7.001 -12.677 -55.991 1.00 87.12 112 ARG A N 1
ATOM 932 C CA . ARG A 1 112 ? -7.879 -11.844 -55.156 1.00 87.12 112 ARG A CA 1
ATOM 933 C C . ARG A 1 112 ? -7.109 -11.105 -54.059 1.00 87.12 112 ARG A C 1
ATOM 935 O O . ARG A 1 112 ? -7.315 -9.907 -53.890 1.00 87.12 112 ARG A O 1
ATOM 942 N N . ARG A 1 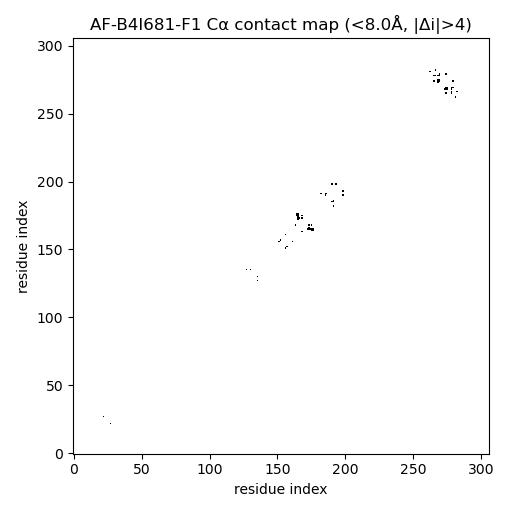113 ? -6.182 -11.774 -53.362 1.00 87.44 113 ARG A N 1
ATOM 943 C CA . ARG A 1 113 ? -5.308 -11.136 -52.357 1.00 87.44 113 ARG A CA 1
ATOM 944 C C . ARG A 1 113 ? -4.430 -10.044 -52.969 1.00 87.44 113 ARG A C 1
ATOM 946 O O . ARG A 1 113 ? -4.209 -9.016 -52.333 1.00 87.44 113 ARG A O 1
ATOM 953 N N . LEU A 1 114 ? -3.924 -10.251 -54.185 1.00 87.69 114 LEU A N 1
ATOM 954 C CA . LEU A 1 114 ? -3.109 -9.259 -54.891 1.00 87.69 114 LEU A CA 1
ATOM 955 C C . LEU A 1 114 ? -3.931 -8.044 -55.326 1.00 87.69 114 LEU A C 1
ATOM 957 O O . LEU A 1 114 ? -3.452 -6.918 -55.200 1.00 87.69 114 LEU A O 1
ATOM 961 N N . VAL A 1 115 ? -5.160 -8.255 -55.802 1.00 89.69 115 VAL A N 1
ATOM 962 C CA . VAL A 1 115 ? -6.087 -7.167 -56.146 1.00 89.69 115 VAL A CA 1
ATOM 963 C C . VAL A 1 115 ? -6.452 -6.367 -54.899 1.00 89.69 115 VAL A C 1
ATOM 965 O O . VAL A 1 115 ? -6.263 -5.157 -54.883 1.00 89.69 115 VAL A O 1
ATOM 968 N N . GLU A 1 116 ? -6.836 -7.030 -53.810 1.00 86.12 116 GLU A N 1
ATOM 969 C CA . GLU A 1 116 ? -7.175 -6.361 -52.551 1.00 86.12 116 GLU A CA 1
ATOM 970 C C . GLU A 1 116 ? -5.987 -5.573 -51.967 1.00 86.12 116 GLU A C 1
ATOM 972 O O . GLU A 1 116 ? -6.149 -4.462 -51.456 1.00 86.12 116 GLU A O 1
ATOM 977 N N . GLN A 1 117 ? -4.762 -6.100 -52.086 1.00 83.94 117 GLN A N 1
ATOM 978 C CA . GLN A 1 117 ? -3.556 -5.356 -51.719 1.00 83.94 117 GLN A CA 1
ATOM 979 C C . GLN A 1 117 ? -3.347 -4.119 -52.596 1.00 83.94 117 GLN A C 1
ATOM 981 O O . GLN A 1 117 ? -3.017 -3.062 -52.054 1.00 83.94 117 GLN A O 1
ATOM 986 N N . LYS A 1 118 ? -3.545 -4.229 -53.914 1.00 86.19 118 LYS A N 1
ATOM 987 C CA . LYS A 1 118 ? -3.443 -3.096 -54.845 1.00 86.19 118 LYS A CA 1
ATOM 988 C C . LYS A 1 118 ? -4.513 -2.044 -54.565 1.00 86.19 118 LYS A C 1
ATOM 990 O O . LYS A 1 118 ? -4.178 -0.867 -54.507 1.00 86.19 118 LYS A O 1
ATOM 995 N N . ASP A 1 119 ? -5.748 -2.443 -54.284 1.00 83.69 119 ASP A N 1
ATOM 996 C CA . ASP A 1 119 ? -6.835 -1.522 -53.938 1.00 83.69 119 ASP A CA 1
ATOM 997 C C . ASP A 1 119 ? -6.572 -0.819 -52.604 1.00 83.69 119 ASP A C 1
ATOM 999 O O . ASP A 1 119 ? -6.784 0.385 -52.464 1.00 83.69 119 ASP A O 1
ATOM 1003 N N . ARG A 1 120 ? -6.031 -1.539 -51.615 1.00 83.19 120 ARG A N 1
ATOM 1004 C CA . ARG A 1 120 ? -5.620 -0.948 -50.335 1.00 83.19 120 ARG A CA 1
ATOM 1005 C C . ARG A 1 120 ? -4.423 -0.008 -50.489 1.00 83.19 120 ARG A C 1
ATOM 1007 O O . ARG A 1 120 ? -4.302 0.935 -49.708 1.00 83.19 120 ARG A O 1
ATOM 1014 N N . GLN A 1 121 ? -3.527 -0.263 -51.441 1.00 83.25 121 GLN A N 1
ATOM 1015 C CA . GLN A 1 121 ? -2.435 0.650 -51.790 1.00 83.25 121 GLN A CA 1
ATOM 1016 C C . GLN A 1 121 ? -2.980 1.902 -52.481 1.00 83.25 121 GLN A C 1
ATOM 1018 O O . GLN A 1 121 ? -2.699 2.995 -51.998 1.00 83.25 121 GLN A O 1
ATOM 1023 N N . AR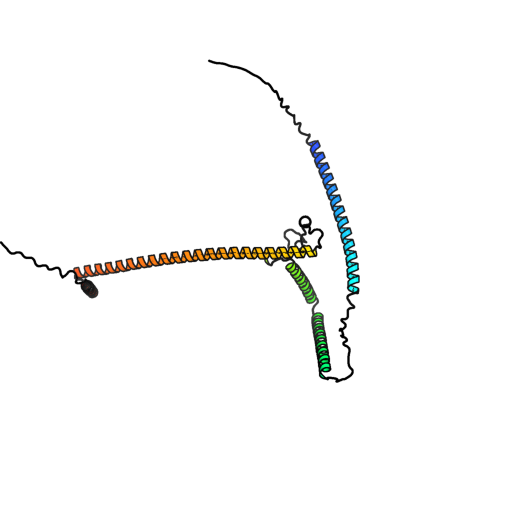G A 1 122 ? -3.851 1.746 -53.486 1.00 84.56 122 ARG A N 1
ATOM 1024 C CA . ARG A 1 122 ? -4.516 2.850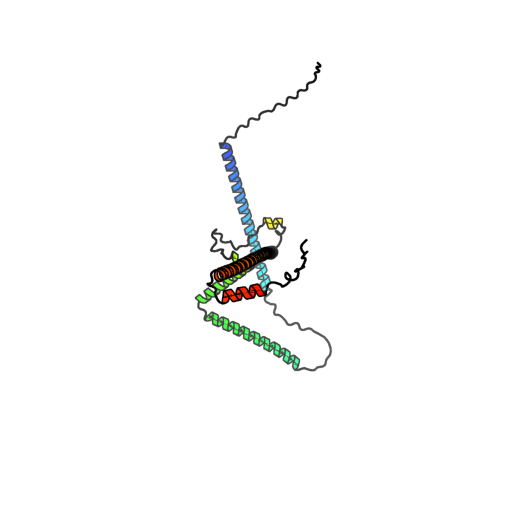 -54.194 1.00 84.56 122 ARG A CA 1
ATOM 1025 C C . ARG A 1 122 ? -5.298 3.756 -53.252 1.00 84.56 122 ARG A C 1
ATOM 1027 O O . ARG A 1 122 ? -5.000 4.937 -53.185 1.00 84.56 122 ARG A O 1
ATOM 1034 N N . LYS A 1 123 ? -6.166 3.205 -52.398 1.00 80.44 123 LYS A N 1
ATOM 1035 C CA . LYS A 1 123 ? -6.908 3.990 -51.390 1.00 80.44 123 LYS A CA 1
ATOM 1036 C C . LYS A 1 123 ? -5.985 4.754 -50.437 1.00 80.44 123 LYS A C 1
ATOM 1038 O O . LYS A 1 123 ? -6.270 5.881 -50.055 1.00 80.44 123 LYS A O 1
ATOM 1043 N N . LYS A 1 124 ? -4.852 4.161 -50.036 1.00 79.94 124 LYS A N 1
ATOM 1044 C CA . LYS A 1 124 ? -3.846 4.846 -49.203 1.00 79.94 124 LYS A CA 1
ATOM 1045 C C . LYS A 1 124 ? -3.104 5.938 -49.966 1.00 79.94 124 LYS A C 1
ATOM 1047 O O . LYS A 1 124 ? -2.629 6.872 -49.333 1.00 79.94 124 LYS A O 1
ATOM 1052 N N . GLU A 1 125 ? -2.909 5.781 -51.267 1.00 81.56 125 GLU A N 1
ATOM 1053 C CA . GLU A 1 125 ? -2.274 6.775 -52.132 1.00 81.56 125 GLU A CA 1
ATOM 1054 C C . GLU A 1 125 ? -3.226 7.932 -52.421 1.00 81.56 125 GLU A C 1
ATOM 1056 O O . GLU A 1 125 ? -2.816 9.074 -52.263 1.00 81.56 125 GLU A O 1
ATOM 1061 N N . GLU A 1 126 ? -4.496 7.646 -52.698 1.00 79.00 126 GLU A N 1
ATOM 1062 C CA . GLU A 1 126 ? -5.578 8.627 -52.836 1.00 79.00 126 GLU A CA 1
ATOM 1063 C C . GLU A 1 126 ? -5.740 9.447 -51.549 1.00 79.00 126 GLU A C 1
ATOM 1065 O O . GLU A 1 126 ? -5.665 10.673 -51.585 1.00 79.00 126 GLU A O 1
ATOM 1070 N N . LEU A 1 127 ? -5.821 8.790 -50.384 1.00 74.62 127 LEU A N 1
ATOM 1071 C CA . LEU A 1 127 ? -5.862 9.478 -49.088 1.00 74.62 127 LEU A CA 1
ATOM 1072 C C . LEU A 1 127 ? -4.614 10.340 -48.834 1.00 74.62 127 LEU A C 1
ATOM 1074 O O . LEU A 1 127 ? -4.728 11.403 -48.243 1.00 74.62 127 LEU A O 1
ATOM 1078 N N . LYS A 1 128 ? -3.426 9.920 -49.293 1.00 75.75 128 LYS A N 1
ATOM 1079 C CA . LYS A 1 128 ? -2.177 10.703 -49.176 1.00 75.75 128 LYS A CA 1
ATOM 1080 C C . LYS A 1 128 ? -2.065 11.831 -50.200 1.00 75.75 128 LYS A C 1
ATOM 1082 O O . LYS A 1 128 ? -1.286 12.753 -49.976 1.00 75.75 128 LYS A O 1
ATOM 1087 N N . ALA A 1 129 ? -2.748 11.717 -51.335 1.00 73.38 129 ALA A N 1
ATOM 1088 C CA . ALA A 1 129 ? -2.783 12.732 -52.381 1.00 73.38 129 ALA A CA 1
ATOM 1089 C C . ALA A 1 129 ? -3.752 13.865 -52.015 1.00 73.38 129 ALA A C 1
ATOM 1091 O O . ALA A 1 129 ? -3.464 15.020 -52.315 1.00 73.38 129 ALA A O 1
ATOM 1092 N N . HIS A 1 130 ? -4.840 13.541 -51.307 1.00 69.38 130 HIS A N 1
ATOM 1093 C CA . HIS A 1 130 ? -5.760 14.520 -50.722 1.00 69.38 130 HIS A CA 1
ATOM 1094 C C . HIS A 1 130 ? -5.288 15.087 -49.365 1.00 69.38 130 HIS A C 1
ATOM 1096 O O . HIS A 1 130 ? -5.879 16.042 -48.871 1.00 69.38 130 HIS A O 1
ATOM 1102 N N . GLU A 1 131 ? -4.218 14.537 -48.776 1.00 69.94 131 GLU A N 1
ATOM 1103 C CA . GLU A 1 131 ? -3.638 14.975 -47.496 1.00 69.94 131 GLU A CA 1
ATOM 1104 C C . GLU A 1 131 ? -2.941 16.339 -47.665 1.00 69.94 131 GLU A C 1
ATOM 1106 O O . GLU A 1 131 ? -1.989 16.493 -48.441 1.00 69.94 131 GLU A O 1
ATOM 1111 N N . THR A 1 132 ? -3.396 17.344 -46.915 1.00 74.44 132 THR A N 1
ATOM 1112 C CA . THR A 1 132 ? -2.793 18.686 -46.921 1.00 74.44 132 THR A CA 1
ATOM 1113 C C . THR A 1 132 ? -1.328 18.636 -46.440 1.00 74.44 132 THR A C 1
ATOM 1115 O O . THR A 1 132 ? -0.923 17.724 -45.706 1.00 74.44 132 THR A O 1
ATOM 1118 N N . PRO A 1 133 ? -0.466 19.603 -46.818 1.00 71.69 133 PRO A N 1
ATOM 1119 C CA . PRO A 1 133 ? 0.936 19.613 -46.382 1.00 71.69 133 PRO A CA 1
ATOM 1120 C C . PRO A 1 133 ? 1.100 19.654 -44.853 1.00 71.69 133 PRO A C 1
ATOM 1122 O O . PRO A 1 133 ? 2.113 19.179 -44.333 1.00 71.69 133 PRO A O 1
ATOM 1125 N N . GLU A 1 134 ? 0.113 20.187 -44.136 1.00 70.00 134 GLU A N 1
ATOM 1126 C CA . GLU A 1 134 ? 0.050 20.215 -42.676 1.00 70.00 134 GLU A CA 1
ATOM 1127 C C . GLU A 1 134 ? -0.230 18.828 -42.083 1.00 70.00 134 GLU A C 1
ATOM 1129 O O . GLU A 1 134 ? 0.482 18.366 -41.188 1.00 70.00 134 GLU A O 1
ATOM 1134 N N . GLU A 1 135 ? -1.174 18.094 -42.660 1.00 75.75 135 GLU A N 1
ATOM 1135 C CA . GLU A 1 135 ? -1.529 16.744 -42.229 1.00 75.75 135 GLU A CA 1
ATOM 1136 C C . GLU A 1 135 ? -0.379 15.747 -42.481 1.00 75.75 135 GLU A C 1
ATOM 1138 O O . GLU A 1 135 ? -0.023 14.936 -41.618 1.00 75.75 135 GLU A O 1
ATOM 1143 N N . LYS A 1 136 ? 0.374 15.938 -43.572 1.00 75.81 136 LYS A N 1
ATOM 1144 C CA . LYS A 1 136 ? 1.628 15.212 -43.830 1.00 75.81 136 LYS A CA 1
ATOM 1145 C C . LYS A 1 136 ? 2.715 15.494 -42.781 1.00 75.81 136 LYS A C 1
ATOM 1147 O O . LYS A 1 136 ? 3.507 14.594 -42.468 1.00 75.81 136 LYS A O 1
ATOM 1152 N N . ARG A 1 137 ? 2.790 16.715 -42.229 1.00 75.94 137 ARG A N 1
ATOM 1153 C CA . ARG A 1 137 ? 3.698 17.053 -41.110 1.00 75.94 137 ARG A CA 1
ATOM 1154 C C . ARG A 1 137 ? 3.223 16.400 -39.814 1.00 75.94 137 ARG A C 1
ATOM 1156 O O . ARG A 1 137 ? 4.046 15.785 -39.137 1.00 75.94 137 ARG A O 1
ATOM 1163 N N . ALA A 1 138 ? 1.923 16.432 -39.526 1.00 79.50 138 ALA A N 1
ATOM 1164 C CA . ALA A 1 138 ? 1.335 15.766 -38.364 1.00 79.50 138 ALA A CA 1
ATOM 1165 C C . ALA A 1 138 ? 1.561 14.246 -38.397 1.00 79.50 138 ALA A C 1
ATOM 1167 O O . ALA A 1 138 ? 1.944 13.652 -37.388 1.00 79.50 138 ALA A O 1
ATOM 1168 N N . ARG A 1 139 ? 1.440 13.604 -39.567 1.00 80.12 139 ARG A N 1
ATOM 1169 C CA . ARG A 1 139 ? 1.741 12.174 -39.732 1.00 80.12 139 ARG A CA 1
ATOM 1170 C C . ARG A 1 139 ? 3.203 11.853 -39.440 1.00 80.12 139 ARG A C 1
ATOM 1172 O O . ARG A 1 139 ? 3.490 10.884 -38.742 1.00 80.12 139 ARG A O 1
ATOM 1179 N N . ARG A 1 140 ? 4.137 12.665 -39.950 1.00 78.44 140 ARG A N 1
ATOM 1180 C CA . ARG A 1 140 ? 5.574 12.506 -39.665 1.00 78.44 140 ARG A CA 1
ATOM 1181 C C . ARG A 1 140 ? 5.886 12.734 -38.189 1.00 78.44 140 ARG A C 1
ATOM 1183 O O . ARG A 1 140 ? 6.714 12.010 -37.641 1.00 78.44 140 ARG A O 1
ATOM 1190 N N . LEU A 1 141 ? 5.219 13.696 -37.555 1.00 81.44 141 LEU A N 1
ATOM 1191 C CA . LEU A 1 141 ? 5.376 13.971 -36.132 1.00 81.44 141 LEU A CA 1
ATOM 1192 C C . LEU A 1 141 ? 4.859 12.805 -35.283 1.00 81.44 141 LEU A C 1
ATOM 1194 O O . LEU A 1 141 ? 5.603 12.309 -34.443 1.00 81.44 141 LEU A O 1
ATOM 1198 N N . ARG A 1 142 ? 3.662 12.278 -35.573 1.00 80.00 142 ARG A N 1
ATOM 1199 C CA . ARG A 1 142 ? 3.120 11.081 -34.907 1.00 80.00 142 ARG A CA 1
ATOM 1200 C C . ARG A 1 142 ? 3.981 9.847 -35.142 1.00 80.00 142 ARG A C 1
ATOM 1202 O O . ARG A 1 142 ? 4.209 9.078 -34.219 1.00 80.00 142 ARG A O 1
ATOM 1209 N N . GLU A 1 143 ? 4.502 9.648 -36.352 1.00 86.81 143 GLU A N 1
ATOM 1210 C CA . GLU A 1 143 ? 5.412 8.533 -36.635 1.00 86.81 143 GLU A CA 1
ATOM 1211 C C . GLU A 1 143 ? 6.735 8.673 -35.859 1.00 86.81 143 GLU A C 1
ATOM 1213 O O . GLU A 1 143 ? 7.272 7.675 -35.375 1.00 86.81 143 GLU A O 1
ATOM 1218 N N . LYS A 1 144 ? 7.254 9.900 -35.706 1.00 85.62 144 LYS A N 1
ATOM 1219 C CA . LYS A 1 144 ? 8.437 10.192 -34.884 1.00 85.62 144 LYS A CA 1
ATOM 1220 C C . LYS A 1 144 ? 8.152 9.926 -33.401 1.00 85.62 144 LYS A C 1
ATOM 1222 O O . LYS A 1 144 ? 8.910 9.183 -32.785 1.00 85.62 144 LYS A O 1
ATOM 1227 N N . GLN A 1 145 ? 7.039 10.439 -32.877 1.00 81.12 145 GLN A N 1
ATOM 1228 C CA . GLN A 1 145 ? 6.594 10.226 -31.495 1.00 81.12 145 GLN A CA 1
ATOM 1229 C C . GLN A 1 145 ? 6.339 8.7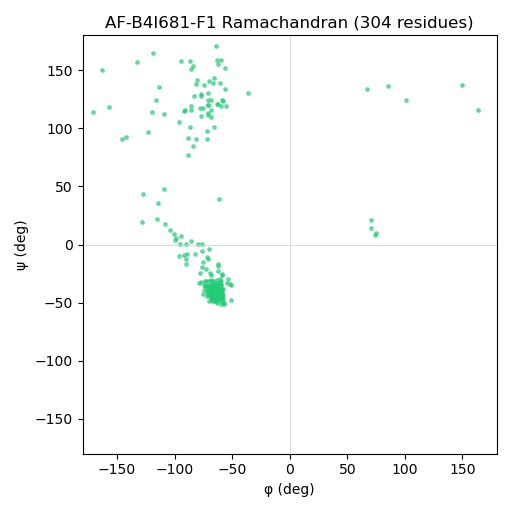41 -31.202 1.00 81.12 145 GLN A C 1
ATOM 1231 O O . GLN A 1 145 ? 6.824 8.227 -30.205 1.00 81.12 145 GLN A O 1
ATOM 1236 N N . ALA A 1 146 ? 5.685 8.002 -32.100 1.00 82.88 146 ALA A N 1
ATOM 1237 C CA . ALA A 1 146 ? 5.440 6.569 -31.931 1.00 82.88 146 ALA A CA 1
ATOM 1238 C C . ALA A 1 146 ? 6.736 5.739 -31.974 1.00 82.88 146 ALA A C 1
ATOM 1240 O O . ALA A 1 146 ? 6.876 4.753 -31.250 1.00 82.88 146 ALA A O 1
ATOM 1241 N N . LYS A 1 147 ? 7.713 6.115 -32.813 1.00 82.25 147 LYS A N 1
ATOM 1242 C CA . LYS A 1 147 ? 9.046 5.482 -32.810 1.00 82.25 147 LYS A CA 1
ATOM 1243 C C . LYS A 1 147 ? 9.803 5.776 -31.521 1.00 82.25 147 LYS A C 1
ATOM 1245 O O . LYS A 1 147 ? 10.516 4.902 -31.031 1.00 82.25 147 LYS A O 1
ATOM 1250 N N . GLU A 1 148 ? 9.649 6.978 -30.984 1.00 79.19 148 GLU A N 1
ATOM 1251 C CA . GLU A 1 148 ? 10.231 7.364 -29.707 1.00 79.19 148 GLU A CA 1
ATOM 1252 C C . GLU A 1 148 ? 9.580 6.623 -28.535 1.00 79.19 148 GLU A C 1
ATOM 1254 O O . GLU A 1 148 ? 10.307 6.026 -27.746 1.00 79.19 148 GLU A O 1
ATOM 1259 N N . GLN A 1 149 ? 8.247 6.544 -28.483 1.00 75.12 149 GLN A N 1
ATOM 1260 C CA . GLN A 1 149 ? 7.501 5.756 -27.497 1.00 75.12 149 GLN A CA 1
ATOM 1261 C C . GLN A 1 149 ? 7.908 4.281 -27.538 1.00 75.12 149 GLN A C 1
ATOM 1263 O O . GLN A 1 149 ? 8.341 3.745 -26.527 1.00 75.12 149 GLN A O 1
ATOM 1268 N N . ARG A 1 150 ? 7.930 3.644 -28.719 1.00 78.88 150 ARG A N 1
ATOM 1269 C CA . ARG A 1 150 ? 8.384 2.243 -28.858 1.00 78.88 150 ARG A CA 1
ATOM 1270 C C . ARG A 1 150 ? 9.836 2.030 -28.432 1.00 78.88 150 ARG A C 1
ATOM 1272 O O . ARG A 1 150 ? 10.194 0.955 -27.952 1.00 78.88 150 ARG A O 1
ATOM 1279 N N . ARG A 1 151 ? 10.708 3.019 -28.656 1.00 75.50 151 ARG A N 1
ATOM 1280 C CA . ARG A 1 151 ? 12.094 2.978 -28.169 1.00 75.50 151 ARG A CA 1
ATOM 1281 C C . ARG A 1 151 ? 12.127 3.109 -26.645 1.00 75.50 151 ARG A C 1
ATOM 1283 O O . ARG A 1 151 ? 12.903 2.394 -26.025 1.00 75.50 151 ARG A O 1
ATOM 1290 N N . ARG A 1 152 ? 11.301 3.976 -26.058 1.00 69.56 152 ARG A N 1
ATOM 1291 C CA . ARG A 1 152 ? 11.194 4.206 -24.609 1.00 69.56 152 ARG A CA 1
ATOM 1292 C C . ARG A 1 152 ? 10.632 2.981 -23.878 1.00 69.56 152 ARG A C 1
ATOM 1294 O O . ARG A 1 152 ? 11.241 2.524 -22.919 1.00 69.56 152 ARG A O 1
ATOM 1301 N N . GLU A 1 153 ? 9.568 2.381 -24.406 1.00 71.88 153 GLU A N 1
ATOM 1302 C CA . GLU A 1 153 ? 8.968 1.135 -23.906 1.00 71.88 153 GLU A CA 1
ATOM 1303 C C . GLU A 1 153 ? 9.967 -0.027 -23.928 1.00 71.88 153 GLU A C 1
ATOM 1305 O O . GLU A 1 153 ? 10.106 -0.756 -22.950 1.00 71.88 153 GLU A O 1
ATOM 1310 N N . ARG A 1 154 ? 10.734 -0.179 -25.020 1.00 73.06 154 ARG A N 1
ATOM 1311 C CA . ARG A 1 154 ? 11.782 -1.212 -25.120 1.00 73.06 154 ARG A CA 1
ATOM 1312 C C . ARG A 1 154 ? 12.859 -1.068 -24.043 1.00 73.06 154 ARG A C 1
ATOM 1314 O O . ARG A 1 154 ? 13.448 -2.064 -23.641 1.00 73.06 154 ARG A O 1
ATOM 1321 N N . MET A 1 155 ? 13.131 0.160 -23.618 1.00 61.75 155 MET A N 1
ATOM 1322 C CA . MET A 1 155 ? 14.117 0.470 -22.586 1.00 61.75 155 MET A CA 1
ATOM 1323 C C . MET A 1 155 ? 13.589 0.236 -21.162 1.00 61.75 155 MET A C 1
ATOM 1325 O O . MET A 1 155 ? 14.333 0.469 -20.214 1.00 61.75 155 MET A O 1
ATOM 1329 N N . GLY A 1 156 ? 12.336 -0.214 -21.000 1.00 62.75 156 GLY A N 1
ATOM 1330 C CA . GLY A 1 156 ? 11.759 -0.541 -19.694 1.00 62.75 156 GLY A CA 1
ATOM 1331 C C . GLY A 1 156 ? 11.481 0.678 -18.815 1.00 62.75 156 GLY A C 1
ATOM 1332 O O . GLY A 1 156 ? 11.402 0.545 -17.599 1.00 62.75 156 GLY A O 1
ATOM 1333 N N . TRP A 1 157 ? 11.365 1.867 -19.411 1.00 60.31 157 TRP A N 1
ATOM 1334 C CA . TRP A 1 157 ? 10.904 3.059 -18.702 1.00 60.31 157 TRP A CA 1
ATOM 1335 C C . TRP A 1 157 ? 9.403 2.916 -18.430 1.00 60.31 157 TRP A C 1
ATOM 1337 O O . TRP A 1 157 ? 8.582 3.141 -19.320 1.00 60.31 157 TRP A O 1
ATOM 1347 N N . ASP A 1 158 ? 9.065 2.484 -17.214 1.00 54.25 158 ASP A N 1
ATOM 1348 C CA . ASP A 1 158 ? 7.686 2.405 -16.734 1.00 54.25 158 ASP A CA 1
ATOM 1349 C C . ASP A 1 158 ? 7.010 3.786 -16.746 1.00 54.25 158 ASP A C 1
ATOM 1351 O O . ASP A 1 158 ? 7.662 4.833 -16.734 1.00 54.25 158 ASP A O 1
ATOM 1355 N N . ASN A 1 159 ? 5.674 3.778 -16.755 1.00 61.97 159 ASN A N 1
ATOM 1356 C CA . ASN A 1 159 ? 4.823 4.972 -16.823 1.00 61.97 159 ASN A CA 1
ATOM 1357 C C . ASN A 1 159 ? 5.155 6.017 -15.735 1.00 61.97 159 ASN A C 1
ATOM 1359 O O . ASN A 1 159 ? 5.027 7.214 -15.960 1.00 61.97 159 ASN A O 1
ATOM 1363 N N . GLU A 1 160 ? 5.651 5.564 -14.582 1.00 57.47 160 GLU A N 1
ATOM 1364 C CA . GLU A 1 160 ? 6.029 6.400 -13.435 1.00 57.47 160 GLU A CA 1
ATOM 1365 C C . GLU A 1 160 ? 7.327 7.207 -13.655 1.00 57.47 160 GLU A C 1
ATOM 1367 O O . GLU A 1 160 ? 7.518 8.245 -13.031 1.00 57.47 160 GLU A O 1
ATOM 1372 N N . TYR A 1 161 ? 8.187 6.797 -14.598 1.00 54.12 161 TYR A N 1
ATOM 1373 C CA . TYR A 1 161 ? 9.425 7.505 -14.970 1.00 54.12 161 TYR A CA 1
ATOM 1374 C C . TYR A 1 161 ? 9.279 8.384 -16.226 1.00 54.12 161 TYR A C 1
ATOM 1376 O O . TYR A 1 161 ? 10.258 8.956 -16.700 1.00 54.12 161 TYR A O 1
ATOM 1384 N N . GLN A 1 162 ? 8.070 8.532 -16.782 1.00 61.69 162 GLN A N 1
ATOM 1385 C CA . GLN A 1 162 ? 7.826 9.343 -17.988 1.00 61.69 162 GLN A CA 1
ATOM 1386 C C . GLN A 1 162 ? 7.963 10.859 -17.784 1.00 61.69 162 GLN A C 1
ATOM 1388 O O . GLN A 1 162 ? 7.872 11.611 -18.752 1.00 61.69 162 GLN A O 1
ATOM 1393 N N . THR A 1 163 ? 8.197 11.318 -16.558 1.00 63.53 163 THR A N 1
ATOM 1394 C CA . THR A 1 163 ? 8.257 12.741 -16.203 1.00 63.53 163 THR A CA 1
ATOM 1395 C C . THR A 1 163 ? 9.500 13.466 -16.712 1.00 63.53 163 THR A C 1
ATOM 1397 O O . THR A 1 163 ? 9.517 14.690 -16.684 1.00 63.53 163 THR A O 1
ATOM 1400 N N . TYR A 1 164 ? 10.511 12.754 -17.223 1.00 68.62 164 TYR A N 1
ATOM 1401 C CA . TYR A 1 164 ? 11.723 13.382 -17.750 1.00 68.62 164 TYR A CA 1
ATOM 1402 C C . TYR A 1 164 ? 11.946 13.062 -19.232 1.00 68.62 164 TYR A C 1
ATOM 1404 O O . TYR A 1 164 ? 12.227 11.926 -19.622 1.00 68.62 164 TYR A O 1
ATOM 1412 N N . SER A 1 165 ? 11.854 14.092 -20.076 1.00 71.62 165 SER A N 1
ATOM 1413 C CA . SER A 1 165 ? 12.258 14.032 -21.485 1.00 71.62 165 SER A CA 1
ATOM 1414 C C . SER A 1 165 ? 13.699 14.528 -21.648 1.00 71.62 165 SER A C 1
ATOM 1416 O O . SER A 1 165 ? 14.191 15.305 -20.837 1.00 71.62 165 SER A O 1
ATOM 1418 N N . ASN A 1 166 ? 14.378 14.135 -22.733 1.00 75.12 166 ASN A N 1
ATOM 1419 C CA . ASN A 1 166 ? 15.683 14.717 -23.092 1.00 75.12 166 ASN A CA 1
ATOM 1420 C C . ASN A 1 166 ? 15.617 16.241 -23.305 1.00 75.12 166 ASN A C 1
ATOM 1422 O O . ASN A 1 166 ? 16.642 16.906 -23.214 1.00 75.12 166 ASN A O 1
ATOM 1426 N N . GLU A 1 167 ? 14.439 16.761 -23.659 1.00 73.81 167 GLU A N 1
ATOM 1427 C CA . GLU A 1 167 ? 14.198 18.183 -23.942 1.00 73.81 167 GLU A CA 1
ATOM 1428 C C . GLU A 1 167 ? 13.782 18.971 -22.687 1.00 73.81 167 GLU A C 1
ATOM 1430 O O . GLU A 1 167 ? 13.894 20.190 -22.678 1.00 73.81 167 GLU A O 1
ATOM 1435 N N . ASP A 1 168 ? 13.357 18.278 -21.627 1.00 74.06 168 ASP A N 1
ATOM 1436 C CA . ASP A 1 168 ? 12.815 18.853 -20.388 1.00 74.06 168 ASP A CA 1
ATOM 1437 C C . ASP A 1 168 ? 13.559 18.281 -19.169 1.00 74.06 168 ASP A C 1
ATOM 1439 O O . ASP A 1 168 ? 12.984 17.806 -18.189 1.00 74.06 168 ASP A O 1
ATOM 1443 N N . ASN A 1 169 ? 14.887 18.202 -19.293 1.00 78.19 169 ASN A N 1
ATOM 1444 C CA . ASN A 1 169 ? 15.750 17.733 -18.221 1.00 78.19 169 ASN A CA 1
ATOM 1445 C C . ASN A 1 169 ? 16.196 18.931 -17.362 1.00 78.19 169 ASN A C 1
ATOM 1447 O O . ASN A 1 169 ? 16.973 19.753 -17.860 1.00 78.19 169 ASN A O 1
ATOM 1451 N N . PRO A 1 170 ? 15.814 19.007 -16.072 1.00 81.12 170 PRO A N 1
ATOM 1452 C CA . PRO A 1 170 ? 16.189 20.118 -15.190 1.00 81.12 170 PRO A CA 1
ATOM 1453 C C . PRO A 1 170 ? 17.705 20.253 -14.971 1.00 81.12 170 PRO A C 1
ATOM 1455 O O . PRO A 1 170 ? 18.168 21.306 -14.541 1.00 81.12 170 PRO A O 1
ATOM 1458 N N . PHE A 1 171 ? 18.488 19.216 -15.287 1.00 75.19 171 PHE A N 1
ATOM 1459 C CA . PHE A 1 171 ? 19.952 19.228 -15.195 1.00 75.19 171 PHE A CA 1
ATOM 1460 C C . PHE A 1 171 ? 20.656 19.581 -16.515 1.00 75.19 171 PHE A C 1
ATOM 1462 O O . PHE A 1 171 ? 21.881 19.623 -16.561 1.00 75.19 171 PHE A O 1
ATOM 1469 N N . GLY A 1 172 ? 19.908 19.842 -17.594 1.00 78.38 172 GLY A N 1
ATOM 1470 C CA . GLY A 1 172 ? 20.469 20.261 -18.882 1.00 78.38 172 GLY A CA 1
ATOM 1471 C C . GLY A 1 172 ? 21.169 19.155 -19.685 1.00 78.38 172 GLY A C 1
ATOM 1472 O O . GLY A 1 172 ? 21.774 19.448 -20.718 1.00 78.38 172 GLY A O 1
ATOM 1473 N N . ASP A 1 173 ? 21.085 17.882 -19.275 1.00 81.00 173 ASP A N 1
ATOM 1474 C CA . ASP A 1 173 ? 21.681 16.789 -20.051 1.00 81.00 173 ASP A CA 1
ATOM 1475 C C . ASP A 1 173 ? 20.809 16.422 -21.255 1.00 81.00 173 ASP A C 1
ATOM 1477 O O . ASP A 1 173 ? 19.709 15.884 -21.113 1.00 81.00 173 ASP A O 1
ATOM 1481 N N . SER A 1 174 ? 21.363 16.603 -22.454 1.00 78.75 174 SER A N 1
ATOM 1482 C CA . SER A 1 174 ? 20.733 16.264 -23.743 1.00 78.75 174 SER A CA 1
ATOM 1483 C C . SER A 1 174 ? 20.625 14.757 -24.026 1.00 78.75 174 SER A C 1
ATOM 1485 O O . SER A 1 174 ? 19.910 14.334 -24.938 1.00 78.75 174 SER A O 1
ATOM 1487 N N . ASN A 1 175 ? 21.320 13.924 -23.245 1.00 77.25 175 ASN A N 1
ATOM 1488 C CA . ASN A 1 175 ? 21.443 12.478 -23.456 1.00 77.25 175 ASN A CA 1
ATOM 1489 C C . ASN A 1 175 ? 20.798 11.634 -22.342 1.00 77.25 175 ASN A C 1
ATOM 1491 O O . ASN A 1 175 ? 21.142 10.457 -22.213 1.00 77.25 175 ASN A O 1
ATOM 1495 N N . LEU A 1 176 ? 19.854 12.187 -21.572 1.00 76.00 176 LEU A N 1
ATOM 1496 C CA . LEU A 1 176 ? 19.204 11.513 -20.435 1.00 76.00 176 LEU A CA 1
ATOM 1497 C C . LEU A 1 176 ? 18.649 10.115 -20.775 1.00 76.00 176 LEU A C 1
ATOM 1499 O O . LEU A 1 176 ? 18.708 9.184 -19.981 1.00 76.00 176 LEU A O 1
ATOM 1503 N N . THR A 1 177 ? 18.158 9.941 -21.997 1.00 71.00 177 THR A N 1
ATOM 1504 C CA . THR A 1 177 ? 17.530 8.699 -22.472 1.00 71.00 177 THR A CA 1
ATOM 1505 C C . THR A 1 177 ? 18.492 7.761 -23.202 1.00 71.00 177 THR A C 1
ATOM 1507 O O . THR A 1 177 ? 18.070 6.781 -23.827 1.00 71.00 177 THR A O 1
ATOM 1510 N N . SER A 1 178 ? 19.789 8.070 -23.197 1.00 77.00 178 SER A N 1
ATOM 1511 C CA . SER A 1 178 ? 20.821 7.168 -23.703 1.00 77.00 178 SER A CA 1
ATOM 1512 C C . SER A 1 178 ? 21.175 6.109 -22.655 1.00 77.00 178 SER A C 1
ATOM 1514 O O . SER A 1 178 ? 21.223 6.389 -21.461 1.00 77.00 178 SER A O 1
ATOM 1516 N N . THR A 1 179 ? 21.408 4.868 -23.091 1.00 73.06 179 THR A N 1
ATOM 1517 C CA . THR A 1 179 ? 21.799 3.786 -22.180 1.00 73.06 179 THR A CA 1
ATOM 1518 C C . THR A 1 179 ? 23.196 4.058 -21.635 1.00 73.06 179 THR A C 1
ATOM 1520 O O . THR A 1 179 ? 24.178 4.050 -22.385 1.00 73.06 179 THR A O 1
ATOM 1523 N N . PHE A 1 180 ? 23.303 4.275 -20.328 1.00 78.44 180 PHE A N 1
ATOM 1524 C CA . PHE A 1 180 ? 24.593 4.389 -19.664 1.00 78.44 180 PHE A CA 1
ATOM 1525 C C . PHE A 1 180 ? 25.286 3.022 -19.603 1.00 78.44 180 PHE A C 1
ATOM 1527 O O . PHE A 1 180 ? 24.695 2.028 -19.182 1.00 78.44 180 PHE A O 1
ATOM 1534 N N . HIS A 1 181 ? 26.554 2.975 -20.011 1.00 75.19 181 HIS A N 1
ATOM 1535 C CA . HIS A 1 181 ? 27.365 1.760 -19.998 1.00 75.19 181 HIS A CA 1
ATOM 1536 C C . HIS A 1 181 ? 28.426 1.870 -18.909 1.00 75.19 181 HIS A C 1
ATOM 1538 O O . HIS A 1 181 ? 29.374 2.651 -19.021 1.00 75.19 181 HIS A O 1
ATOM 1544 N N . TRP A 1 182 ? 28.307 1.053 -17.865 1.00 84.81 182 TRP A N 1
ATOM 1545 C CA . TRP A 1 182 ? 29.311 1.011 -16.811 1.00 84.81 182 TRP A CA 1
ATOM 1546 C C . TRP A 1 182 ? 30.466 0.090 -17.216 1.00 84.81 182 TRP A C 1
ATOM 1548 O O . TRP A 1 182 ? 30.503 -1.080 -16.844 1.00 84.81 182 TRP A O 1
ATOM 1558 N N . GLY A 1 183 ? 31.425 0.633 -17.971 1.00 83.50 183 GLY A N 1
ATOM 1559 C CA . GLY A 1 183 ? 32.549 -0.134 -18.529 1.00 83.50 183 GLY A CA 1
ATOM 1560 C C . GLY A 1 183 ? 33.293 -0.977 -17.490 1.00 83.50 183 GLY A C 1
ATOM 1561 O O . GLY A 1 183 ? 33.441 -2.178 -17.668 1.00 83.50 183 GLY A O 1
ATOM 1562 N N . LYS A 1 184 ? 33.634 -0.387 -16.338 1.00 85.19 184 LYS A N 1
ATOM 1563 C CA . LYS A 1 184 ? 34.324 -1.100 -15.251 1.00 85.19 184 LYS A CA 1
ATOM 1564 C C . LYS A 1 184 ? 33.497 -2.241 -14.646 1.00 85.19 184 LYS A C 1
ATOM 1566 O O . LYS A 1 184 ? 34.055 -3.256 -14.255 1.00 85.19 184 LYS A O 1
ATOM 1571 N N . LYS A 1 185 ? 32.168 -2.105 -14.587 1.00 83.50 185 LYS A N 1
ATOM 1572 C CA . LYS A 1 185 ? 31.284 -3.189 -14.141 1.00 83.50 185 LYS A CA 1
ATOM 1573 C C . LYS A 1 185 ? 31.234 -4.316 -15.170 1.00 83.50 185 LYS A C 1
ATOM 1575 O O . LYS A 1 185 ? 31.317 -5.470 -14.783 1.00 83.50 185 LYS A O 1
ATOM 1580 N N . LEU A 1 186 ? 31.170 -3.985 -16.460 1.00 83.25 186 LEU A N 1
ATOM 1581 C CA . LEU A 1 186 ? 31.237 -4.984 -17.531 1.00 83.25 186 LEU A CA 1
ATOM 1582 C C . LEU A 1 186 ? 32.582 -5.719 -17.545 1.00 83.25 186 LEU A C 1
ATOM 1584 O O . LEU A 1 186 ? 32.610 -6.914 -17.810 1.00 83.25 186 LEU A O 1
ATOM 1588 N N . GLU A 1 187 ? 33.684 -5.035 -17.235 1.00 83.81 187 GLU A N 1
ATOM 1589 C CA . GLU A 1 187 ? 35.005 -5.655 -17.068 1.00 83.81 187 GLU A CA 1
ATOM 1590 C C . GLU A 1 187 ? 35.045 -6.602 -15.863 1.00 83.81 187 GLU A C 1
ATOM 1592 O O . GLU A 1 187 ? 35.510 -7.730 -15.998 1.00 83.81 187 GLU A O 1
ATOM 1597 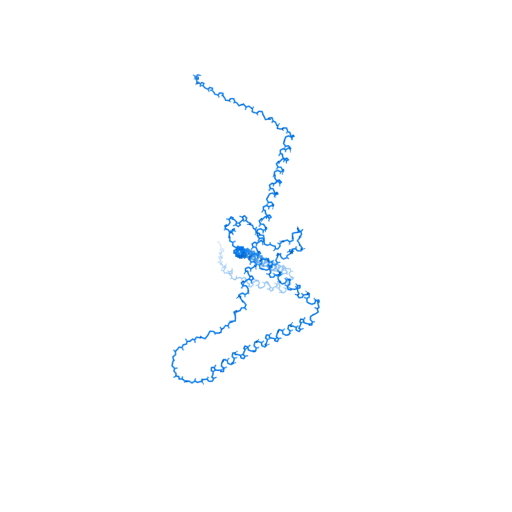N N . VAL A 1 188 ? 34.510 -6.182 -14.713 1.00 86.31 188 VAL A N 1
ATOM 1598 C CA . VAL A 1 188 ? 34.445 -7.010 -13.495 1.00 86.31 188 VAL A CA 1
ATOM 1599 C C . VAL A 1 188 ? 33.523 -8.220 -13.670 1.00 86.31 188 VAL A C 1
ATOM 1601 O O . VAL A 1 188 ? 33.856 -9.307 -13.212 1.00 86.31 188 VAL A O 1
ATOM 1604 N N . GLU A 1 189 ? 32.386 -8.062 -14.351 1.00 79.38 189 GLU A N 1
ATOM 1605 C CA . GLU A 1 189 ? 31.470 -9.168 -14.657 1.00 79.38 189 GLU A CA 1
ATOM 1606 C C . GLU A 1 189 ? 31.992 -10.055 -15.811 1.00 79.38 189 GLU A C 1
ATOM 1608 O O . GLU A 1 189 ? 31.397 -11.087 -16.103 1.00 79.38 189 GLU A O 1
ATOM 1613 N N . GLY A 1 190 ? 33.103 -9.689 -16.468 1.00 79.25 190 GLY A N 1
ATOM 1614 C CA . GLY A 1 190 ? 33.688 -10.442 -17.587 1.00 79.25 190 GLY A CA 1
ATOM 1615 C C . GLY A 1 190 ? 32.928 -10.303 -18.915 1.00 79.25 190 GLY A C 1
ATOM 1616 O O . GLY A 1 190 ? 33.222 -11.005 -19.882 1.00 79.25 190 GLY A O 1
ATOM 1617 N N . LEU A 1 191 ? 31.963 -9.382 -18.989 1.00 78.44 191 LEU A N 1
ATOM 1618 C CA . LEU A 1 191 ? 31.136 -9.103 -20.166 1.00 78.44 191 LEU A CA 1
ATOM 1619 C C . LEU A 1 191 ? 31.737 -8.035 -21.098 1.00 78.44 191 LEU A C 1
ATOM 1621 O O . LEU A 1 191 ? 31.140 -7.726 -22.130 1.00 78.44 191 LEU A O 1
ATOM 1625 N N . SER A 1 192 ? 32.910 -7.477 -20.785 1.00 73.94 192 SER A N 1
ATOM 1626 C CA . SER A 1 192 ? 33.568 -6.439 -21.599 1.00 73.94 192 SER A CA 1
ATOM 1627 C C . SER A 1 192 ? 33.897 -6.888 -23.030 1.00 73.94 192 SER A C 1
ATOM 1629 O O . SER A 1 192 ? 33.875 -6.068 -23.947 1.00 73.94 192 SER A O 1
ATOM 1631 N N . ASN A 1 193 ? 34.155 -8.184 -23.235 1.00 73.31 193 ASN A N 1
ATOM 1632 C CA . ASN A 1 193 ? 34.508 -8.766 -24.536 1.00 73.31 193 ASN A CA 1
ATOM 1633 C C . ASN A 1 193 ? 33.288 -9.233 -25.356 1.00 73.31 193 ASN A C 1
ATOM 1635 O O . ASN A 1 193 ? 33.436 -9.622 -26.517 1.00 73.31 193 ASN A O 1
ATOM 1639 N N . LEU A 1 194 ? 32.088 -9.227 -24.766 1.00 75.44 194 LEU A N 1
ATOM 1640 C CA . LEU A 1 194 ? 30.857 -9.693 -25.407 1.00 75.44 194 LEU A CA 1
ATOM 1641 C C . LEU A 1 194 ? 30.186 -8.576 -26.219 1.00 75.44 194 LEU A C 1
ATOM 1643 O O . LEU A 1 194 ? 30.405 -7.384 -26.007 1.00 75.44 194 LEU A O 1
ATOM 1647 N N . SER A 1 195 ? 29.354 -8.961 -27.191 1.00 79.69 195 SER A N 1
ATOM 1648 C CA . SER A 1 195 ? 28.639 -7.992 -28.027 1.00 79.69 195 SER A CA 1
ATOM 1649 C C . SER A 1 195 ? 27.723 -7.114 -27.170 1.00 79.69 195 SER A C 1
ATOM 1651 O O . SER A 1 195 ? 27.006 -7.613 -26.307 1.00 79.69 195 SER A O 1
ATOM 1653 N N . THR A 1 196 ? 27.658 -5.813 -27.456 1.00 74.69 196 THR A N 1
ATOM 1654 C CA . THR A 1 196 ? 26.751 -4.887 -26.751 1.00 74.69 196 THR A CA 1
ATOM 1655 C C . THR A 1 196 ? 25.302 -5.388 -26.740 1.00 74.69 196 THR A C 1
ATOM 1657 O O . THR A 1 196 ? 24.615 -5.277 -25.733 1.00 74.69 196 THR A O 1
ATOM 1660 N N . LYS A 1 197 ? 24.870 -6.066 -27.811 1.00 77.69 197 LYS A N 1
ATOM 1661 C CA . LYS A 1 197 ? 23.537 -6.679 -27.912 1.00 77.69 197 LYS A CA 1
ATOM 1662 C C . LYS A 1 197 ? 23.308 -7.822 -26.920 1.00 77.69 197 LYS A C 1
ATOM 1664 O O . LYS A 1 197 ? 22.198 -7.976 -26.430 1.00 77.69 197 LYS A O 1
ATOM 1669 N N . THR A 1 198 ? 24.321 -8.642 -26.635 1.00 79.56 198 THR A N 1
ATOM 1670 C CA . THR A 1 198 ? 24.184 -9.742 -25.664 1.00 79.56 198 THR A CA 1
ATOM 1671 C C . THR A 1 198 ? 24.172 -9.209 -24.234 1.00 79.56 198 THR A C 1
ATOM 1673 O O . THR A 1 198 ? 23.410 -9.702 -23.410 1.00 79.56 198 THR A O 1
ATOM 1676 N N . VAL A 1 199 ? 24.938 -8.148 -23.962 1.00 79.81 199 VAL A N 1
ATOM 1677 C CA . VAL A 1 199 ? 24.918 -7.435 -22.674 1.00 79.81 199 VAL A CA 1
ATOM 1678 C C . VAL A 1 199 ? 23.549 -6.794 -22.415 1.00 79.81 199 VAL A C 1
ATOM 1680 O O . VAL A 1 199 ? 23.008 -6.920 -21.319 1.00 79.81 199 VAL A O 1
ATOM 1683 N N . GLU A 1 200 ? 22.955 -6.159 -23.430 1.00 80.81 200 GLU A N 1
ATOM 1684 C CA . GLU A 1 200 ? 21.606 -5.583 -23.350 1.00 80.81 200 GLU A CA 1
ATOM 1685 C C . GLU A 1 200 ? 20.546 -6.641 -23.006 1.00 80.81 200 GLU A C 1
ATOM 1687 O O . GLU A 1 200 ? 19.719 -6.408 -22.127 1.00 80.81 200 GLU A O 1
ATOM 1692 N N . VAL A 1 201 ? 20.591 -7.821 -23.638 1.00 84.12 201 VAL A N 1
ATOM 1693 C CA . VAL A 1 201 ? 19.641 -8.917 -23.364 1.00 84.12 201 VAL A CA 1
ATOM 1694 C C . VAL A 1 201 ? 19.759 -9.425 -21.925 1.00 84.12 201 VAL A C 1
ATOM 1696 O O . VAL A 1 201 ? 18.741 -9.584 -21.255 1.00 84.12 201 VAL A O 1
ATOM 1699 N N . LEU A 1 202 ? 20.980 -9.626 -21.424 1.00 83.56 202 LEU A N 1
ATOM 1700 C CA . LEU A 1 202 ? 21.206 -10.066 -20.042 1.00 83.56 202 LEU A CA 1
ATOM 1701 C C . LEU A 1 202 ? 20.768 -9.004 -19.023 1.00 83.56 202 LEU A C 1
ATOM 1703 O O . LEU A 1 202 ? 20.160 -9.328 -18.004 1.00 83.56 202 LEU A O 1
ATOM 1707 N N . SER A 1 203 ? 21.022 -7.726 -19.315 1.00 82.06 203 SER A N 1
ATOM 1708 C CA . SER A 1 203 ? 20.567 -6.609 -18.482 1.00 82.06 203 SER A CA 1
ATOM 1709 C C . SER A 1 203 ? 19.039 -6.533 -18.424 1.00 82.06 203 SER A C 1
ATOM 1711 O O . SER A 1 203 ? 18.473 -6.398 -17.341 1.00 82.06 203 SER A O 1
ATOM 1713 N N . LEU A 1 204 ? 18.360 -6.688 -19.566 1.00 83.88 204 LEU A N 1
ATOM 1714 C CA . LEU A 1 204 ? 16.897 -6.739 -19.628 1.00 83.88 204 LEU A CA 1
ATOM 1715 C C . LEU A 1 204 ? 16.340 -7.930 -18.842 1.00 83.88 204 LEU A C 1
ATOM 1717 O O . LEU A 1 204 ? 15.372 -7.774 -18.102 1.00 83.88 204 LEU A O 1
ATOM 1721 N N . GLN A 1 205 ? 16.961 -9.106 -18.947 1.00 86.44 205 GLN A N 1
ATOM 1722 C CA . GLN A 1 205 ? 16.553 -10.273 -18.168 1.00 86.44 205 GLN A CA 1
ATOM 1723 C C . GLN A 1 205 ? 16.669 -10.010 -16.659 1.00 86.44 205 GLN A C 1
ATOM 1725 O O . GLN A 1 205 ? 15.712 -10.241 -15.920 1.00 86.44 205 GLN A O 1
ATOM 1730 N N . LYS A 1 206 ? 17.787 -9.428 -16.214 1.00 86.62 206 LYS A N 1
ATOM 1731 C CA . LYS A 1 206 ? 18.002 -9.045 -14.812 1.00 86.62 206 LYS A CA 1
ATOM 1732 C C . LYS A 1 206 ? 16.999 -7.992 -14.328 1.00 86.62 206 LYS A C 1
ATOM 1734 O O . LYS A 1 206 ? 16.539 -8.056 -13.191 1.00 86.62 206 LYS A O 1
ATOM 1739 N N . GLN A 1 207 ? 16.636 -7.028 -15.175 1.00 81.62 207 GLN A N 1
ATOM 1740 C CA . GLN A 1 207 ? 15.596 -6.041 -14.864 1.00 81.62 207 GLN A CA 1
ATOM 1741 C C . GLN A 1 207 ? 14.221 -6.697 -14.702 1.00 81.62 207 GLN A C 1
ATOM 1743 O O . GLN A 1 207 ? 13.499 -6.378 -13.759 1.00 81.62 207 GLN A O 1
ATOM 1748 N N . LEU A 1 208 ? 13.869 -7.640 -15.580 1.00 85.81 208 LEU A N 1
ATOM 1749 C CA . LEU A 1 208 ? 12.614 -8.388 -15.486 1.00 85.81 208 LEU A CA 1
ATOM 1750 C C . LEU A 1 208 ? 12.553 -9.255 -14.222 1.00 85.81 208 LEU A C 1
ATOM 1752 O O . LEU A 1 208 ? 11.500 -9.338 -13.590 1.00 85.81 208 LEU A O 1
ATOM 1756 N N . GLU A 1 209 ? 13.663 -9.889 -13.846 1.00 87.94 209 GLU A N 1
ATOM 1757 C CA . GLU A 1 209 ? 13.781 -10.659 -12.603 1.00 87.94 209 GLU A CA 1
ATOM 1758 C C . GLU A 1 209 ? 13.625 -9.759 -11.373 1.00 87.94 209 GLU A C 1
ATOM 1760 O O . GLU A 1 209 ? 12.770 -10.034 -10.534 1.00 87.94 209 GLU A O 1
ATOM 1765 N N . ASN A 1 210 ? 14.330 -8.626 -11.324 1.00 88.31 210 ASN A N 1
ATOM 1766 C CA . ASN A 1 210 ? 14.193 -7.643 -10.247 1.00 88.31 210 ASN A CA 1
ATOM 1767 C C . ASN A 1 210 ? 12.749 -7.116 -10.140 1.00 88.31 210 ASN A C 1
ATOM 1769 O O . ASN A 1 210 ? 12.181 -7.072 -9.052 1.00 88.31 210 ASN A O 1
ATOM 1773 N N . ARG A 1 211 ? 12.089 -6.816 -11.267 1.00 84.75 211 ARG A N 1
ATOM 1774 C CA . ARG A 1 211 ? 10.677 -6.401 -11.260 1.00 84.75 211 ARG A CA 1
ATOM 1775 C C . ARG A 1 211 ? 9.768 -7.473 -10.652 1.00 84.75 211 ARG A C 1
ATOM 1777 O O . ARG A 1 211 ? 8.933 -7.157 -9.808 1.00 84.75 211 ARG A O 1
ATOM 1784 N N . ARG A 1 212 ? 9.958 -8.745 -11.017 1.00 89.81 212 ARG A N 1
ATOM 1785 C CA . ARG A 1 212 ? 9.205 -9.870 -10.427 1.00 89.81 212 ARG A CA 1
ATOM 1786 C C . ARG A 1 212 ? 9.482 -10.027 -8.932 1.00 89.81 212 ARG A C 1
ATOM 1788 O O . ARG A 1 212 ? 8.576 -10.366 -8.174 1.00 89.81 212 ARG A O 1
ATOM 1795 N N . GLU A 1 213 ? 10.718 -9.816 -8.495 1.00 90.62 213 GLU A N 1
ATOM 1796 C CA . GLU A 1 213 ? 11.080 -9.848 -7.075 1.00 90.62 213 GLU A CA 1
ATOM 1797 C C . GLU A 1 213 ? 10.423 -8.701 -6.301 1.00 90.62 213 GLU A C 1
ATOM 1799 O O . GLU A 1 213 ? 9.814 -8.945 -5.257 1.00 90.62 213 GLU A O 1
ATOM 1804 N N . LEU A 1 214 ? 10.450 -7.480 -6.840 1.00 87.94 214 LEU A N 1
ATOM 1805 C CA . LEU A 1 214 ? 9.763 -6.322 -6.267 1.00 87.94 214 LEU A CA 1
ATOM 1806 C C . LEU A 1 214 ? 8.253 -6.550 -6.162 1.00 87.94 214 LEU A C 1
ATOM 1808 O O . LEU A 1 214 ? 7.665 -6.260 -5.121 1.00 87.94 214 LEU A O 1
ATOM 1812 N N . GLU A 1 215 ? 7.623 -7.128 -7.186 1.00 89.12 215 GLU A N 1
ATOM 1813 C CA . GLU A 1 215 ? 6.206 -7.502 -7.151 1.00 89.12 215 GLU A CA 1
ATOM 1814 C C . GLU A 1 215 ? 5.908 -8.517 -6.038 1.00 89.12 215 GLU A C 1
ATOM 1816 O O . GLU A 1 215 ? 4.929 -8.356 -5.308 1.00 89.12 215 GLU A O 1
ATOM 1821 N N . LYS A 1 216 ? 6.760 -9.534 -5.847 1.00 94.75 216 LYS A N 1
ATOM 1822 C CA . LYS A 1 216 ? 6.618 -10.498 -4.739 1.00 94.75 216 LYS A CA 1
ATOM 1823 C C . LYS A 1 216 ? 6.757 -9.822 -3.376 1.00 94.75 216 LYS A C 1
ATOM 1825 O O . LYS A 1 216 ? 5.980 -10.112 -2.469 1.00 94.75 216 LYS A O 1
ATOM 1830 N N . VAL A 1 217 ? 7.723 -8.917 -3.221 1.00 93.12 217 VAL A N 1
ATOM 1831 C CA . VAL A 1 217 ? 7.904 -8.148 -1.980 1.00 93.12 217 VAL A CA 1
ATOM 1832 C C . VAL A 1 217 ? 6.692 -7.255 -1.719 1.00 93.12 217 VAL A C 1
ATOM 1834 O O . VAL A 1 217 ? 6.215 -7.200 -0.587 1.00 93.12 217 VAL A O 1
ATOM 1837 N N . LYS A 1 218 ? 6.158 -6.595 -2.753 1.00 93.12 218 LYS A N 1
ATOM 1838 C CA . LYS A 1 218 ? 4.952 -5.766 -2.658 1.00 93.12 218 LYS A CA 1
ATOM 1839 C C . LYS A 1 218 ? 3.742 -6.593 -2.229 1.00 93.12 218 LYS A C 1
ATOM 1841 O O . LYS A 1 218 ? 3.077 -6.204 -1.275 1.00 93.12 218 LYS A O 1
ATOM 1846 N N . LYS A 1 219 ? 3.516 -7.755 -2.851 1.00 93.38 219 LYS A N 1
ATOM 1847 C CA . LYS A 1 219 ? 2.447 -8.687 -2.456 1.00 93.38 219 LYS A CA 1
ATOM 1848 C C . LYS A 1 219 ? 2.582 -9.122 -1.000 1.00 93.38 219 LYS A C 1
ATOM 1850 O O . LYS A 1 219 ? 1.637 -8.973 -0.242 1.00 93.38 219 LYS A O 1
ATOM 1855 N N . ARG A 1 220 ? 3.783 -9.519 -0.565 1.00 93.75 220 ARG A N 1
ATOM 1856 C CA . ARG A 1 220 ? 4.034 -9.905 0.835 1.00 93.75 220 ARG A CA 1
ATOM 1857 C C . ARG A 1 220 ? 3.754 -8.769 1.830 1.00 93.75 220 ARG A C 1
ATOM 1859 O O . ARG A 1 220 ? 3.318 -9.020 2.949 1.00 93.75 220 ARG A O 1
ATOM 1866 N N . ARG A 1 221 ? 4.037 -7.515 1.457 1.00 94.31 221 ARG A N 1
ATOM 1867 C CA . ARG A 1 221 ? 3.705 -6.344 2.289 1.00 94.31 221 ARG A CA 1
ATOM 1868 C C . ARG A 1 221 ? 2.197 -6.130 2.372 1.00 94.31 221 ARG A C 1
ATOM 1870 O O . ARG A 1 221 ? 1.699 -5.919 3.469 1.00 94.31 221 ARG A O 1
ATOM 1877 N N . GLN A 1 222 ? 1.504 -6.224 1.239 1.00 93.12 222 GLN A N 1
ATOM 1878 C CA . GLN A 1 222 ? 0.048 -6.097 1.169 1.00 93.12 222 GLN A CA 1
ATOM 1879 C C . GLN A 1 222 ? -0.650 -7.200 1.969 1.00 93.12 222 GLN A C 1
ATOM 1881 O O . GLN A 1 222 ? -1.539 -6.902 2.751 1.00 93.12 222 GLN A O 1
ATOM 1886 N N . GLU A 1 223 ? -0.206 -8.452 1.849 1.00 94.19 223 GLU A N 1
ATOM 1887 C CA . GLU A 1 223 ? -0.737 -9.581 2.626 1.00 94.19 223 GLU A CA 1
ATOM 1888 C C . GLU A 1 223 ? -0.590 -9.351 4.133 1.00 94.19 223 GLU A C 1
ATOM 1890 O O . GLU A 1 223 ? -1.555 -9.508 4.871 1.00 94.19 223 GLU A O 1
ATOM 1895 N N . ARG A 1 224 ? 0.584 -8.895 4.591 1.00 96.06 224 ARG A N 1
ATOM 1896 C CA . ARG A 1 224 ? 0.812 -8.573 6.008 1.00 96.06 224 ARG A CA 1
ATOM 1897 C C . ARG A 1 224 ? -0.067 -7.421 6.496 1.00 96.06 224 ARG A C 1
ATOM 1899 O O . ARG A 1 224 ? -0.489 -7.412 7.647 1.00 96.06 224 ARG A O 1
ATOM 1906 N N . GLU A 1 225 ? -0.277 -6.413 5.659 1.00 95.12 225 GLU A N 1
ATOM 1907 C CA . GLU A 1 225 ? -1.129 -5.276 5.999 1.00 95.12 225 GLU A CA 1
ATOM 1908 C C . GLU A 1 225 ? -2.601 -5.680 6.091 1.00 95.12 225 GLU A C 1
ATOM 1910 O O . GLU A 1 225 ? -3.256 -5.312 7.060 1.00 95.12 225 GLU A O 1
ATOM 1915 N N . LEU A 1 226 ? -3.079 -6.507 5.159 1.00 97.00 226 LEU A N 1
ATOM 1916 C CA . LEU A 1 226 ? -4.425 -7.076 5.201 1.00 97.00 226 LEU A CA 1
ATOM 1917 C C . LEU A 1 226 ? -4.613 -7.995 6.411 1.00 97.00 226 LEU A C 1
ATOM 1919 O O . LEU A 1 226 ? -5.619 -7.889 7.096 1.00 97.00 226 LEU A O 1
ATOM 1923 N N . GLU A 1 227 ? -3.641 -8.854 6.723 1.00 94.81 227 GLU A N 1
ATOM 1924 C CA . GLU A 1 227 ? -3.687 -9.709 7.916 1.00 94.81 227 GLU A CA 1
ATOM 1925 C C . GLU A 1 227 ? -3.756 -8.873 9.204 1.00 94.81 227 GLU A C 1
ATOM 1927 O O . GLU A 1 227 ? -4.541 -9.170 10.105 1.00 94.81 227 GLU A O 1
ATOM 1932 N N . ARG A 1 228 ? -2.967 -7.793 9.282 1.00 96.25 228 ARG A N 1
ATOM 1933 C CA . ARG A 1 228 ? -3.016 -6.854 10.409 1.00 96.25 228 ARG A CA 1
ATOM 1934 C C . ARG A 1 228 ? -4.384 -6.179 10.505 1.00 96.25 228 ARG A C 1
ATOM 1936 O O . ARG A 1 228 ? -4.934 -6.123 11.597 1.00 96.25 228 ARG A O 1
ATOM 1943 N N . GLN A 1 229 ? -4.930 -5.721 9.381 1.00 96.31 229 GLN A N 1
ATOM 1944 C CA . GLN A 1 229 ? -6.237 -5.073 9.327 1.00 96.31 229 GLN A CA 1
ATOM 1945 C C . GLN A 1 229 ? -7.360 -6.021 9.760 1.00 96.31 229 GLN A C 1
ATOM 1947 O O . GLN A 1 229 ? -8.153 -5.660 10.617 1.00 96.31 229 GLN A O 1
ATOM 1952 N N . VAL A 1 230 ? -7.377 -7.258 9.255 1.00 96.56 230 VAL A N 1
ATOM 1953 C CA . VAL A 1 230 ? -8.359 -8.279 9.662 1.00 96.56 230 VAL A CA 1
ATOM 1954 C C . VAL A 1 230 ? -8.278 -8.533 11.167 1.00 96.56 230 VAL A C 1
ATOM 1956 O O . VAL A 1 230 ? -9.298 -8.573 11.847 1.00 96.56 230 VAL A O 1
ATOM 1959 N N . ARG A 1 231 ? -7.064 -8.633 11.719 1.00 96.00 231 ARG A N 1
ATOM 1960 C CA . ARG A 1 231 ? -6.873 -8.807 13.163 1.00 96.00 231 ARG A CA 1
ATOM 1961 C C . ARG A 1 231 ? -7.368 -7.604 13.973 1.00 96.00 231 ARG A C 1
ATOM 1963 O O . ARG A 1 231 ? -7.925 -7.790 15.053 1.00 96.00 231 ARG A O 1
ATOM 1970 N N . GLU A 1 232 ? -7.133 -6.385 13.495 1.00 96.06 232 GLU A N 1
ATOM 1971 C CA . GLU A 1 232 ? -7.624 -5.151 14.122 1.00 96.06 232 GLU A CA 1
ATOM 1972 C C . GLU A 1 232 ? -9.160 -5.072 14.074 1.00 96.06 232 GLU A C 1
ATOM 1974 O O . GLU A 1 232 ? -9.785 -4.775 15.095 1.00 96.06 232 GLU A O 1
ATOM 1979 N N . ASP A 1 233 ? -9.770 -5.423 12.940 1.00 96.56 233 ASP A N 1
ATOM 1980 C CA . ASP A 1 233 ? -11.223 -5.453 12.748 1.00 96.56 233 ASP A CA 1
ATOM 1981 C C . ASP A 1 233 ? -11.897 -6.513 13.637 1.00 96.56 233 ASP A C 1
ATOM 1983 O O . ASP A 1 233 ? -12.909 -6.229 14.283 1.00 96.56 233 ASP A O 1
ATOM 1987 N N . ASP A 1 234 ? -11.308 -7.707 13.750 1.00 96.00 234 ASP A N 1
ATOM 1988 C CA . ASP A 1 234 ? -11.792 -8.770 14.637 1.00 96.00 234 ASP A CA 1
ATOM 1989 C C . ASP A 1 234 ? -11.749 -8.338 16.109 1.00 96.00 234 ASP A C 1
ATOM 1991 O O . ASP A 1 234 ? -12.707 -8.550 16.860 1.00 96.00 234 ASP A O 1
ATOM 1995 N N . LEU A 1 235 ? -10.658 -7.692 16.536 1.00 96.81 235 LEU A N 1
ATOM 1996 C CA . LEU A 1 235 ? -10.539 -7.149 17.890 1.00 96.81 235 LEU A CA 1
ATOM 1997 C C . LEU A 1 235 ? -11.567 -6.041 18.143 1.00 96.81 235 LEU A C 1
ATOM 1999 O O . LEU A 1 235 ? -12.190 -6.024 19.206 1.00 96.81 235 LEU A O 1
ATOM 2003 N N . MET A 1 236 ? -11.787 -5.152 17.173 1.00 96.62 236 MET A N 1
ATOM 2004 C CA . MET A 1 236 ? -12.794 -4.094 17.264 1.00 96.62 236 MET A CA 1
ATOM 2005 C C . MET A 1 236 ? -14.211 -4.674 17.358 1.00 96.62 236 MET A C 1
ATOM 2007 O O . MET A 1 236 ? -15.006 -4.232 18.189 1.00 96.62 236 MET A O 1
ATOM 2011 N N . MET A 1 237 ? -14.536 -5.691 16.555 1.00 95.81 237 MET A N 1
ATOM 2012 C CA . MET A 1 237 ? -15.825 -6.381 16.639 1.00 95.81 237 MET A CA 1
ATOM 2013 C C . MET A 1 237 ? -16.018 -7.061 17.993 1.00 95.81 237 MET A C 1
ATOM 2015 O O . MET A 1 237 ? -17.093 -6.949 18.581 1.00 95.81 237 MET A O 1
ATOM 2019 N N . GLN A 1 238 ? -14.985 -7.716 18.528 1.00 96.44 238 GLN A N 1
ATOM 2020 C CA . GLN A 1 238 ? -15.048 -8.314 19.862 1.00 96.44 238 GLN A CA 1
ATOM 2021 C C . GLN A 1 238 ? -15.251 -7.264 20.959 1.00 96.44 238 GLN A C 1
ATOM 2023 O O . GLN A 1 238 ? -16.010 -7.510 21.894 1.00 96.44 238 GLN A O 1
ATOM 2028 N N . GLN A 1 239 ? -14.599 -6.103 20.863 1.00 96.75 239 GLN A N 1
ATOM 2029 C CA . GLN A 1 239 ? -14.800 -4.996 21.803 1.00 96.75 239 GLN A CA 1
ATOM 2030 C C . GLN A 1 239 ? -16.238 -4.478 21.746 1.00 96.75 239 GLN A C 1
ATOM 2032 O O . GLN A 1 239 ? -16.910 -4.464 22.774 1.00 96.75 239 GLN A O 1
ATOM 2037 N N . ARG A 1 240 ? -16.760 -4.191 20.548 1.00 97.00 240 ARG A N 1
ATOM 2038 C CA . ARG A 1 240 ? -18.163 -3.783 20.372 1.00 97.00 240 ARG A CA 1
ATOM 2039 C C . ARG A 1 240 ? -19.148 -4.826 20.889 1.00 97.00 240 ARG A C 1
ATOM 2041 O O . ARG A 1 240 ? -20.156 -4.471 21.487 1.00 97.00 240 ARG A O 1
ATOM 2048 N N . ALA A 1 241 ? -18.875 -6.114 20.678 1.00 96.81 241 ALA A N 1
ATOM 2049 C CA . ALA A 1 241 ? -19.720 -7.185 21.195 1.00 96.81 241 ALA A CA 1
ATOM 2050 C C . ALA A 1 241 ? -19.720 -7.219 22.732 1.00 96.81 241 ALA A C 1
ATOM 2052 O O . ALA A 1 241 ? -20.780 -7.375 23.335 1.00 96.81 241 ALA A O 1
ATOM 2053 N N . LYS A 1 242 ? -18.557 -7.026 23.370 1.00 96.94 242 LYS A N 1
ATOM 2054 C CA . LYS A 1 242 ? -18.446 -6.925 24.834 1.00 96.94 242 LYS A CA 1
ATOM 2055 C C . LYS A 1 242 ? -19.207 -5.716 25.374 1.00 96.94 242 LYS A C 1
ATOM 2057 O O . LYS A 1 242 ? -19.985 -5.870 26.310 1.00 96.94 242 LYS A O 1
ATOM 2062 N N . GLU A 1 243 ? -19.034 -4.550 24.754 1.00 96.12 243 GLU A N 1
ATOM 2063 C CA . GLU A 1 243 ? -19.772 -3.331 25.104 1.00 96.12 243 GLU A CA 1
ATOM 2064 C C . GLU A 1 243 ? -21.284 -3.547 24.961 1.00 96.12 243 GLU A C 1
ATOM 2066 O O . GLU A 1 243 ? -22.041 -3.245 25.877 1.00 96.12 243 GLU A O 1
ATOM 2071 N N . ALA A 1 244 ? -21.738 -4.158 23.863 1.00 97.31 244 ALA A N 1
ATOM 2072 C CA . ALA A 1 244 ? -23.153 -4.449 23.643 1.00 97.31 244 ALA A CA 1
ATOM 2073 C C . ALA A 1 244 ? -23.746 -5.390 24.706 1.00 97.31 244 ALA A C 1
ATOM 2075 O O . ALA A 1 244 ? -24.895 -5.210 25.107 1.00 97.31 244 ALA A O 1
ATOM 2076 N N . VAL A 1 245 ? -22.988 -6.388 25.175 1.00 96.44 245 VAL A N 1
ATOM 2077 C CA . VAL A 1 245 ? -23.420 -7.253 26.286 1.00 96.44 245 VAL A CA 1
ATOM 2078 C C . VAL A 1 245 ? -23.526 -6.450 27.582 1.00 96.44 245 VAL A C 1
ATOM 2080 O O . VAL A 1 245 ? -24.549 -6.543 28.256 1.00 96.44 245 VAL A O 1
ATOM 2083 N N . GLN A 1 246 ? -22.539 -5.606 27.889 1.00 96.25 246 GLN A N 1
ATOM 2084 C CA . GLN A 1 246 ? -22.567 -4.750 29.077 1.00 96.25 246 GLN A CA 1
ATOM 2085 C C . GLN A 1 246 ? -23.762 -3.783 29.063 1.00 96.25 246 GLN A C 1
ATOM 2087 O O . GLN A 1 246 ? -24.471 -3.664 30.060 1.00 96.25 246 GLN A O 1
ATOM 2092 N N . PHE A 1 247 ? -24.053 -3.159 27.917 1.00 96.00 247 PHE A N 1
ATOM 2093 C CA . PHE A 1 247 ? -25.232 -2.304 27.762 1.00 96.00 247 PHE A CA 1
ATOM 2094 C C . PHE A 1 247 ? -26.542 -3.067 27.982 1.00 96.00 247 PHE A C 1
ATOM 2096 O O . PHE A 1 247 ? -27.449 -2.545 28.625 1.00 96.00 247 PHE A O 1
ATOM 2103 N N . ARG A 1 248 ? -26.647 -4.314 27.503 1.00 96.69 248 ARG A N 1
ATOM 2104 C CA . ARG A 1 248 ? -27.831 -5.157 27.750 1.00 96.69 248 ARG A CA 1
ATOM 2105 C C . ARG A 1 248 ? -28.000 -5.496 29.227 1.00 96.69 248 ARG A C 1
ATOM 2107 O O . ARG A 1 248 ? -29.124 -5.511 29.722 1.00 96.69 248 ARG A O 1
ATOM 2114 N N . GLU A 1 249 ? -26.908 -5.780 29.929 1.00 96.31 249 GLU A N 1
ATOM 2115 C CA . GLU A 1 249 ? -26.950 -6.045 31.369 1.00 96.31 249 GLU A CA 1
ATOM 2116 C C . GLU A 1 249 ? -27.399 -4.812 32.155 1.00 96.31 249 GLU A C 1
ATOM 2118 O O . GLU A 1 249 ? -28.257 -4.937 33.029 1.00 96.31 249 GLU A O 1
ATOM 2123 N N . TRP A 1 250 ? -26.891 -3.627 31.809 1.00 96.38 250 TRP A N 1
ATOM 2124 C CA . TRP A 1 250 ? -27.344 -2.367 32.401 1.00 96.38 250 TRP A CA 1
ATOM 2125 C C . TRP A 1 250 ? -28.814 -2.087 32.123 1.00 96.38 250 TRP A C 1
ATOM 2127 O O . TRP A 1 250 ? -29.544 -1.777 33.059 1.00 96.38 250 TRP A O 1
ATOM 2137 N N . GLN A 1 251 ? -29.272 -2.280 30.886 1.00 96.88 251 GLN A N 1
ATOM 2138 C CA . GLN A 1 251 ? -30.684 -2.120 30.547 1.00 96.88 251 GLN A CA 1
ATOM 2139 C C . GLN A 1 251 ? -31.566 -3.057 31.385 1.00 96.88 251 GLN A C 1
ATOM 2141 O O . GLN A 1 251 ? -32.579 -2.634 31.932 1.00 96.88 251 GLN A O 1
ATOM 2146 N N . ARG A 1 252 ? -31.147 -4.316 31.581 1.00 96.94 252 ARG A N 1
ATOM 2147 C CA . ARG A 1 252 ? -31.883 -5.260 32.434 1.00 96.94 252 ARG A CA 1
ATOM 2148 C C . ARG A 1 252 ? -31.938 -4.804 33.895 1.00 96.94 252 ARG A C 1
ATOM 2150 O O . ARG A 1 252 ? -32.957 -4.998 34.553 1.00 96.94 252 ARG A O 1
ATOM 2157 N N . GLN A 1 253 ? -30.844 -4.248 34.417 1.00 97.00 253 GLN A N 1
ATOM 2158 C CA . GLN A 1 253 ? -30.797 -3.714 35.782 1.00 97.00 253 GLN A CA 1
ATOM 2159 C C . GLN A 1 253 ? -31.694 -2.478 35.936 1.00 97.00 253 GLN A C 1
ATOM 2161 O O . GLN A 1 253 ? -32.402 -2.368 36.934 1.00 97.00 253 GLN A O 1
ATOM 2166 N N . GLU A 1 254 ? -31.707 -1.584 34.947 1.00 96.81 254 GLU A N 1
ATOM 2167 C CA . GLU A 1 254 ? -32.578 -0.405 34.910 1.00 96.81 254 GLU A CA 1
ATOM 2168 C C . GLU A 1 254 ? -34.060 -0.802 34.842 1.00 96.81 254 GLU A C 1
ATOM 2170 O O . GLU A 1 254 ? -34.864 -0.331 35.649 1.00 96.81 254 GLU A O 1
ATOM 2175 N N . ASP A 1 255 ? -34.416 -1.743 33.965 1.00 96.50 255 ASP A N 1
ATOM 2176 C CA . ASP A 1 255 ? -35.773 -2.286 33.865 1.00 96.50 255 ASP A CA 1
ATOM 2177 C C . ASP A 1 255 ? -36.220 -2.919 35.190 1.00 96.50 255 ASP A C 1
ATOM 2179 O O . ASP A 1 255 ? -37.342 -2.693 35.653 1.00 96.50 255 ASP A O 1
ATOM 2183 N N . GLN A 1 256 ? -35.334 -3.681 35.840 1.00 96.19 256 GLN A N 1
ATOM 2184 C CA . GLN A 1 256 ? -35.614 -4.279 37.142 1.00 96.19 256 GLN A CA 1
ATOM 2185 C C . GLN A 1 256 ? -35.819 -3.208 38.220 1.00 96.19 256 GLN A C 1
ATOM 2187 O O . GLN A 1 256 ? -36.785 -3.284 38.981 1.00 96.19 256 GLN A O 1
ATOM 2192 N N . PHE A 1 257 ? -34.972 -2.180 38.248 1.00 97.31 257 PHE A N 1
ATOM 2193 C CA . PHE A 1 257 ? -35.116 -1.056 39.166 1.00 97.31 257 PHE A CA 1
ATOM 2194 C C . PHE A 1 257 ? -36.441 -0.313 38.951 1.00 97.31 257 PHE A C 1
ATOM 2196 O O . PHE A 1 257 ? -37.152 -0.021 39.914 1.00 97.31 257 PHE A O 1
ATOM 2203 N N . HIS A 1 258 ? -36.826 -0.044 37.702 1.00 96.31 258 HIS A N 1
ATOM 2204 C CA . HIS A 1 258 ? -38.109 0.583 37.388 1.00 96.31 258 HIS A CA 1
ATOM 2205 C C . HIS A 1 258 ? -39.297 -0.280 37.804 1.00 96.31 258 HIS A C 1
ATOM 2207 O O . HIS A 1 258 ? -40.286 0.245 38.322 1.00 96.31 258 HIS A O 1
ATOM 2213 N N . LEU A 1 259 ? -39.195 -1.595 37.625 1.00 94.25 259 LEU A N 1
ATOM 2214 C CA . LEU A 1 259 ? -40.216 -2.543 38.049 1.00 94.25 259 LEU A CA 1
ATOM 2215 C C . LEU A 1 259 ? -40.351 -2.556 39.579 1.00 94.25 259 LEU A C 1
ATOM 2217 O O . LEU A 1 259 ? -41.464 -2.452 40.098 1.00 94.25 259 LEU A O 1
ATOM 2221 N N . GLU A 1 260 ? -39.241 -2.614 40.314 1.00 94.19 260 GLU A N 1
ATOM 2222 C CA . GLU A 1 260 ? -39.218 -2.543 41.780 1.00 94.19 260 GLU A CA 1
ATOM 2223 C C . GLU A 1 260 ? -39.753 -1.202 42.298 1.00 94.19 260 GLU A C 1
ATOM 2225 O O . GLU A 1 260 ? -40.580 -1.175 43.210 1.00 94.19 260 GLU A O 1
ATOM 2230 N N . GLN A 1 261 ? -39.380 -0.087 41.669 1.00 95.12 261 GLN A N 1
ATOM 2231 C CA . GLN A 1 261 ? -39.937 1.229 41.982 1.00 95.12 261 GLN A CA 1
ATOM 2232 C C . GLN A 1 261 ? -41.442 1.297 41.711 1.00 95.12 261 GLN A C 1
ATOM 2234 O O . GLN A 1 261 ? -42.189 1.851 42.519 1.00 95.12 261 GLN A O 1
ATOM 2239 N N . ALA A 1 262 ? -41.921 0.731 40.601 1.00 94.31 262 ALA A N 1
ATOM 2240 C CA . ALA A 1 262 ? -43.347 0.671 40.297 1.00 94.31 262 ALA A CA 1
ATOM 2241 C C . ALA A 1 262 ? -44.107 -0.163 41.339 1.00 94.31 262 ALA A C 1
ATOM 2243 O O . ALA A 1 262 ? -45.160 0.278 41.809 1.00 94.31 262 ALA A O 1
ATOM 2244 N N . ARG A 1 263 ? -43.544 -1.306 41.762 1.00 91.88 263 ARG A N 1
ATOM 2245 C CA . ARG A 1 263 ? -44.078 -2.136 42.856 1.00 91.88 263 ARG A CA 1
ATOM 2246 C C . ARG A 1 263 ? -44.144 -1.360 44.168 1.00 91.88 263 ARG A C 1
ATOM 2248 O O . ARG A 1 263 ? -45.217 -1.270 44.756 1.00 91.88 263 ARG A O 1
ATOM 2255 N N . LEU A 1 264 ? -43.049 -0.720 44.576 1.00 94.38 264 LEU A N 1
ATOM 2256 C CA . LEU A 1 264 ? -42.997 0.068 45.809 1.00 94.38 264 LEU A CA 1
ATOM 2257 C C . LEU A 1 264 ? -44.007 1.227 45.784 1.00 94.38 264 LEU A C 1
ATOM 2259 O O . LEU A 1 264 ? -44.738 1.456 46.746 1.00 94.38 264 LEU A O 1
ATOM 2263 N N . ARG A 1 265 ? -44.108 1.945 44.657 1.00 94.12 265 ARG A N 1
ATOM 2264 C CA . ARG A 1 265 ? -45.081 3.039 44.483 1.00 94.12 265 ARG A CA 1
ATOM 2265 C C . ARG A 1 265 ? -46.528 2.553 44.485 1.00 94.12 265 ARG A C 1
ATOM 2267 O O . ARG A 1 265 ? -47.405 3.332 44.858 1.00 94.12 265 ARG A O 1
ATOM 2274 N N . SER A 1 266 ? -46.785 1.338 44.008 1.00 94.12 266 SER A N 1
ATOM 2275 C CA . SER A 1 266 ? -48.094 0.681 44.082 1.00 94.12 266 SER A CA 1
ATOM 2276 C C . SER A 1 266 ? -48.435 0.351 45.535 1.00 94.12 266 SER A C 1
ATOM 2278 O O . SER A 1 266 ? -49.497 0.729 46.021 1.00 94.12 266 SER A O 1
ATOM 2280 N N . GLU A 1 267 ? -47.496 -0.254 46.263 1.00 92.94 267 GLU A N 1
ATOM 2281 C CA . GLU A 1 267 ? -47.675 -0.642 47.663 1.00 92.94 267 GLU A CA 1
ATOM 2282 C C . GLU A 1 267 ? -47.976 0.562 48.570 1.00 92.94 267 GLU A C 1
ATOM 2284 O O . GLU A 1 267 ? -48.923 0.531 49.355 1.00 92.94 267 GLU A O 1
ATOM 2289 N N . ILE A 1 268 ? -47.235 1.666 48.411 1.00 93.12 268 ILE A N 1
ATOM 2290 C CA . ILE A 1 268 ? -47.487 2.909 49.159 1.00 93.12 268 ILE A CA 1
ATOM 2291 C C . ILE A 1 268 ? -48.896 3.450 48.866 1.00 93.12 268 ILE A C 1
ATOM 2293 O O . ILE A 1 268 ? -49.614 3.823 49.788 1.00 93.12 268 ILE A O 1
ATOM 2297 N N . ARG A 1 269 ? -49.335 3.450 47.599 1.00 95.25 269 ARG A N 1
ATOM 2298 C CA . ARG A 1 269 ? -50.679 3.926 47.220 1.00 95.25 269 ARG A CA 1
ATOM 2299 C C . ARG A 1 269 ? -51.805 3.088 47.821 1.00 95.25 269 ARG A C 1
ATOM 2301 O O . ARG A 1 269 ? -52.845 3.650 48.164 1.00 95.25 269 ARG A O 1
ATOM 2308 N N . ILE A 1 270 ? -51.601 1.778 47.941 1.00 92.56 270 ILE A N 1
ATOM 2309 C CA . ILE A 1 270 ? -52.555 0.863 48.576 1.00 92.56 270 ILE A CA 1
ATOM 2310 C C . ILE A 1 270 ? -52.654 1.150 50.073 1.00 92.56 270 ILE A C 1
ATOM 2312 O O . ILE A 1 270 ? -53.766 1.309 50.575 1.00 92.56 270 ILE A O 1
ATOM 2316 N N . ARG A 1 271 ? -51.516 1.305 50.766 1.00 93.50 271 ARG A N 1
ATOM 2317 C CA . ARG A 1 271 ? -51.504 1.667 52.195 1.00 93.50 271 ARG A CA 1
ATOM 2318 C C . ARG A 1 271 ? -52.164 3.022 52.463 1.00 93.50 271 ARG A C 1
ATOM 2320 O O . ARG A 1 271 ? -52.914 3.148 53.423 1.00 93.50 271 ARG A O 1
ATOM 2327 N N . ASP A 1 272 ? -51.945 4.000 51.588 1.00 94.50 272 ASP A N 1
ATOM 2328 C CA . ASP A 1 272 ? -52.513 5.350 51.697 1.00 94.50 272 ASP A CA 1
ATOM 2329 C C . ASP A 1 272 ? -54.006 5.444 51.308 1.00 94.50 272 ASP A C 1
ATOM 2331 O O . ASP A 1 272 ? -54.565 6.542 51.291 1.00 94.50 272 ASP A O 1
ATOM 2335 N N . GLY A 1 273 ? -54.655 4.338 50.917 1.00 92.62 273 GLY A N 1
ATOM 2336 C CA . GLY A 1 273 ? -56.070 4.320 50.517 1.00 92.62 273 GLY A CA 1
ATOM 2337 C C . GLY A 1 273 ? -56.374 5.005 49.175 1.00 92.62 273 GLY A C 1
ATOM 2338 O O . GLY A 1 273 ? -57.532 5.265 48.859 1.00 92.62 273 GLY A O 1
ATOM 2339 N N . ARG A 1 274 ? -55.348 5.293 48.363 1.00 95.00 274 ARG A N 1
ATOM 2340 C CA . ARG A 1 274 ? -55.445 5.962 47.047 1.00 95.00 274 ARG A CA 1
ATOM 2341 C C . ARG A 1 274 ? -55.029 5.027 45.906 1.00 95.00 274 ARG A C 1
ATOM 2343 O O . ARG A 1 274 ? -54.381 5.446 44.943 1.00 95.00 274 ARG A O 1
ATOM 2350 N N . ALA A 1 275 ? -55.354 3.744 46.043 1.00 92.62 275 ALA A N 1
ATOM 2351 C CA . ALA A 1 275 ? -54.963 2.702 45.101 1.00 92.62 275 ALA A CA 1
ATOM 2352 C C . ALA A 1 275 ? -55.629 2.883 43.732 1.00 92.62 275 ALA A C 1
ATOM 2354 O O . ALA A 1 275 ? -56.825 3.162 43.639 1.00 92.62 275 ALA A O 1
ATOM 2355 N N . LYS A 1 276 ? -54.872 2.652 42.654 1.00 92.50 276 LYS A N 1
ATOM 2356 C CA . LYS A 1 276 ? -55.455 2.471 41.318 1.00 92.50 276 LYS A CA 1
ATOM 2357 C C . LYS A 1 276 ? -55.894 1.008 41.140 1.00 92.50 276 LYS A C 1
ATOM 2359 O O . LYS A 1 276 ? -55.255 0.124 41.705 1.00 92.50 276 LYS A O 1
ATOM 2364 N N . PRO A 1 277 ? -56.891 0.702 40.288 1.00 92.38 277 PRO A N 1
ATOM 2365 C CA . PRO A 1 277 ? -5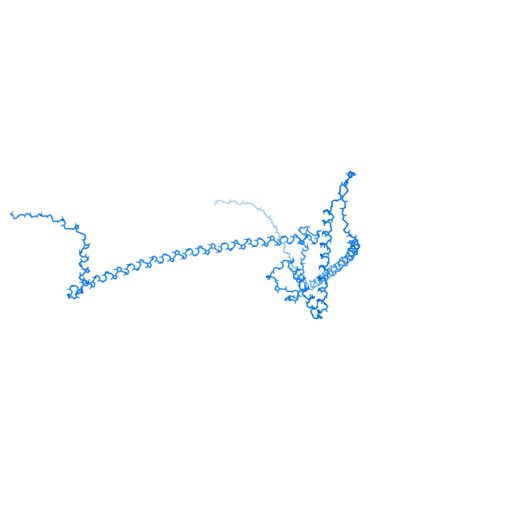7.289 -0.686 40.009 1.00 92.38 277 PRO A CA 1
ATOM 2366 C C . PRO A 1 277 ? -56.130 -1.590 39.544 1.00 92.38 277 PRO A C 1
ATOM 2368 O O . PRO A 1 277 ? -56.077 -2.767 39.887 1.00 92.38 277 PRO A O 1
ATOM 2371 N N . ILE A 1 278 ? -55.163 -1.022 38.815 1.00 90.25 278 ILE A N 1
ATOM 2372 C CA . ILE A 1 278 ? -53.938 -1.708 38.364 1.00 90.25 278 ILE A CA 1
ATOM 2373 C C . ILE A 1 278 ? -53.043 -2.108 39.548 1.00 90.25 278 ILE A C 1
ATOM 2375 O O . ILE A 1 278 ? -52.457 -3.186 39.534 1.00 90.25 278 ILE A O 1
ATOM 2379 N N . ASP A 1 279 ? -52.958 -1.260 40.576 1.00 92.69 279 ASP A N 1
ATOM 2380 C CA . ASP A 1 279 ? -52.136 -1.498 41.766 1.00 92.69 279 ASP A CA 1
ATOM 2381 C C . ASP A 1 279 ? -52.679 -2.718 42.547 1.00 92.69 279 ASP A C 1
ATOM 2383 O O . ASP A 1 279 ? -51.920 -3.591 42.970 1.00 92.69 279 ASP A O 1
ATOM 2387 N N . LEU A 1 280 ? -54.011 -2.836 42.652 1.00 88.94 280 LEU A N 1
ATOM 2388 C CA . LEU A 1 280 ? -54.682 -3.984 43.276 1.00 88.94 280 LEU A CA 1
ATOM 2389 C C . LEU A 1 280 ? -54.439 -5.281 42.495 1.00 88.94 280 LEU A C 1
ATOM 2391 O O . LEU A 1 280 ? -54.090 -6.297 43.090 1.00 88.94 280 LEU A O 1
ATOM 2395 N N . LEU A 1 281 ? -54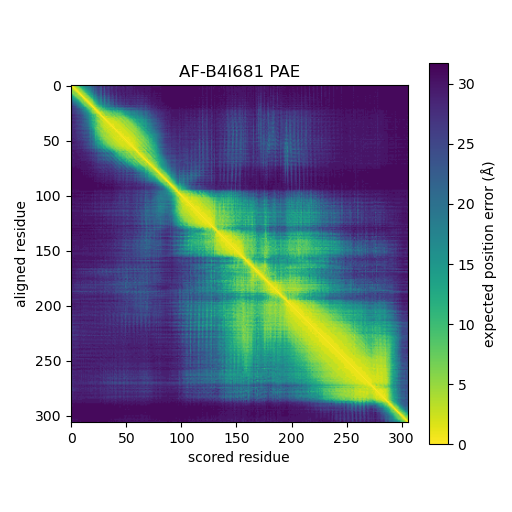.563 -5.248 41.162 1.00 89.62 281 LEU A N 1
ATOM 2396 C CA . LEU A 1 281 ? -54.250 -6.399 40.305 1.00 89.62 281 LEU A CA 1
ATOM 2397 C C . LEU A 1 281 ? -52.797 -6.847 40.469 1.00 89.62 281 LEU A C 1
ATOM 2399 O O . LEU A 1 281 ? -52.541 -8.040 40.610 1.00 89.62 281 LEU A O 1
ATOM 2403 N N . ALA A 1 282 ? -51.852 -5.905 40.494 1.00 89.19 282 ALA A N 1
ATOM 2404 C CA . ALA A 1 282 ? -50.443 -6.214 40.709 1.00 89.19 282 ALA A CA 1
ATOM 2405 C C . ALA A 1 282 ? -50.211 -6.901 42.065 1.00 89.19 282 ALA A C 1
ATOM 2407 O O . ALA A 1 282 ? -49.426 -7.845 42.135 1.00 89.19 282 ALA A O 1
ATOM 2408 N N . GLN A 1 283 ? -50.926 -6.485 43.116 1.00 87.19 283 GLN A N 1
ATOM 2409 C CA . GLN A 1 283 ? -50.860 -7.130 44.427 1.00 87.19 283 GLN A CA 1
ATOM 2410 C C . GLN A 1 283 ? -51.474 -8.537 44.426 1.00 87.19 283 GLN A C 1
ATOM 2412 O O . GLN A 1 283 ? -50.861 -9.453 44.968 1.00 87.19 283 GLN A O 1
ATOM 2417 N N . TYR A 1 284 ? -52.628 -8.747 43.784 1.00 88.31 284 TYR A N 1
ATOM 2418 C CA . TYR A 1 284 ? -53.231 -10.082 43.670 1.00 88.31 284 TYR A CA 1
ATOM 2419 C C . TYR A 1 284 ? -52.373 -11.044 42.841 1.00 88.31 284 TYR A C 1
ATOM 2421 O O . TYR A 1 284 ? -52.216 -12.201 43.220 1.00 88.31 284 TYR A O 1
ATOM 2429 N N . VAL A 1 285 ? -51.775 -10.574 41.742 1.00 86.62 285 VAL A N 1
ATOM 2430 C CA . VAL A 1 285 ? -50.865 -11.378 40.909 1.00 86.62 285 VAL A CA 1
ATOM 2431 C C . VAL A 1 285 ? -49.564 -11.689 41.653 1.00 86.62 285 VAL A C 1
ATOM 2433 O O . VAL A 1 285 ? -49.065 -12.808 41.565 1.00 86.62 285 VAL A O 1
ATOM 2436 N N . ALA A 1 286 ? -49.021 -10.736 42.416 1.00 83.50 286 ALA A N 1
ATOM 2437 C CA . ALA A 1 286 ? -47.852 -10.983 43.257 1.00 83.50 286 ALA A CA 1
ATOM 2438 C C . ALA A 1 286 ? -48.158 -11.993 44.377 1.00 83.50 286 ALA A C 1
ATOM 2440 O O . ALA A 1 286 ? -47.374 -12.911 44.593 1.00 83.50 286 ALA A O 1
ATOM 2441 N N . ALA A 1 287 ? -49.313 -11.866 45.037 1.00 79.19 287 ALA A N 1
ATOM 2442 C CA . ALA A 1 287 ? -49.752 -12.780 46.090 1.00 79.19 287 ALA A CA 1
ATOM 2443 C C . ALA A 1 287 ? -50.101 -14.186 45.563 1.00 79.19 287 ALA A C 1
ATOM 2445 O O . ALA A 1 287 ? -49.921 -15.165 46.277 1.00 79.19 287 ALA A O 1
ATOM 2446 N N . GLY A 1 288 ? -50.573 -14.302 44.317 1.00 72.62 288 GLY A N 1
ATOM 2447 C CA . GLY A 1 288 ? -50.871 -15.586 43.672 1.00 72.62 288 GLY A CA 1
ATOM 2448 C C . GLY A 1 288 ? -49.641 -16.374 43.201 1.00 72.62 288 GLY A C 1
ATOM 2449 O O . GLY A 1 288 ? -49.767 -17.561 42.919 1.00 72.62 288 GLY A O 1
ATOM 2450 N N . ASN A 1 289 ? -48.467 -15.737 43.130 1.00 62.25 289 ASN A N 1
ATOM 2451 C CA . ASN A 1 289 ? -47.206 -16.351 42.694 1.00 62.25 289 ASN A CA 1
ATOM 2452 C C . ASN A 1 289 ? -46.277 -16.765 43.859 1.00 62.25 289 ASN A C 1
ATOM 2454 O O . ASN A 1 289 ? -45.161 -17.218 43.606 1.00 62.25 289 ASN A O 1
ATOM 2458 N N . GLU A 1 290 ? -46.706 -16.621 45.117 1.00 55.81 290 GLU A N 1
ATOM 2459 C CA . GLU A 1 290 ? -46.013 -17.195 46.281 1.00 55.81 290 GLU A CA 1
ATOM 2460 C C . GLU A 1 290 ? -46.193 -18.728 46.281 1.00 55.81 290 GLU A C 1
ATOM 2462 O O . GLU A 1 290 ? -47.332 -19.208 46.299 1.00 55.81 290 GLU A O 1
ATOM 2467 N N . PRO A 1 291 ? -45.115 -19.534 46.227 1.00 49.19 291 PRO A N 1
ATOM 2468 C CA . PRO A 1 291 ? -45.243 -20.982 46.246 1.00 49.19 291 PRO A CA 1
ATOM 2469 C C . PRO A 1 291 ? -45.744 -21.434 47.623 1.00 49.19 291 PRO A C 1
ATOM 2471 O O . PRO A 1 291 ? -45.134 -21.166 48.655 1.00 49.19 291 PRO A O 1
ATOM 2474 N N . LEU A 1 292 ? -46.857 -22.169 47.620 1.00 50.88 292 LEU A N 1
ATOM 2475 C CA . LEU A 1 292 ? -47.533 -22.800 48.762 1.00 50.88 292 LEU A CA 1
ATOM 2476 C C . LEU A 1 292 ? -46.682 -23.864 49.510 1.00 50.88 292 LEU A C 1
ATOM 2478 O O . LEU A 1 292 ? -47.213 -24.891 49.921 1.00 50.88 292 LEU A O 1
ATOM 2482 N N . GLU A 1 293 ? -45.376 -23.679 49.715 1.00 50.06 293 GLU A N 1
ATOM 2483 C CA . GLU A 1 293 ? -44.533 -24.636 50.459 1.00 50.06 293 GLU A CA 1
ATOM 2484 C C . GLU A 1 293 ? -44.328 -24.285 51.943 1.00 50.06 293 GLU A C 1
ATOM 2486 O O . GLU A 1 293 ? -43.875 -25.128 52.718 1.00 50.06 293 GLU A O 1
ATOM 2491 N N . SER A 1 294 ? -44.728 -23.098 52.409 1.00 47.47 294 SER A N 1
ATOM 2492 C CA . SER A 1 294 ? -44.556 -22.708 53.822 1.00 47.47 294 SER A CA 1
ATOM 2493 C C . SER A 1 294 ? -45.755 -23.030 54.733 1.00 47.47 294 SER A C 1
ATOM 2495 O O . SER A 1 294 ? -45.623 -22.987 55.957 1.00 47.47 294 SER A O 1
ATOM 2497 N N . ALA A 1 295 ? -46.904 -23.444 54.185 1.00 49.06 295 ALA A N 1
ATOM 2498 C CA . ALA A 1 295 ? -48.140 -23.660 54.953 1.00 49.06 295 ALA A CA 1
ATOM 2499 C C . ALA A 1 295 ? -48.287 -25.055 55.610 1.00 49.06 295 ALA A C 1
ATOM 2501 O O . ALA A 1 295 ? -49.303 -25.325 56.244 1.00 49.06 295 ALA A O 1
ATOM 2502 N N . SER A 1 296 ? -47.291 -25.948 55.510 1.00 46.34 296 SER A N 1
ATOM 2503 C CA . SER A 1 296 ? -47.390 -27.332 56.034 1.00 46.34 296 SER A CA 1
ATOM 2504 C C . SER A 1 296 ? -46.633 -27.604 57.346 1.00 46.34 296 SER A C 1
ATOM 2506 O O . SER A 1 296 ? -46.492 -28.756 57.754 1.00 46.34 296 SER A O 1
ATOM 2508 N N . ARG A 1 297 ? -46.159 -26.575 58.065 1.00 46.94 297 ARG A N 1
ATOM 2509 C CA . ARG A 1 297 ? -45.605 -26.732 59.430 1.00 46.94 297 ARG A CA 1
ATOM 2510 C C . ARG A 1 297 ? -46.513 -26.148 60.516 1.00 46.94 297 ARG A C 1
ATOM 2512 O O . ARG A 1 297 ? -46.047 -25.504 61.446 1.00 46.94 297 ARG A O 1
ATOM 2519 N N . CYS A 1 298 ? -47.802 -26.474 60.474 1.00 45.19 298 CYS A N 1
ATOM 2520 C CA . CYS A 1 298 ? -48.608 -26.524 61.694 1.00 45.19 298 CYS A CA 1
ATOM 2521 C C . CYS A 1 298 ? -48.362 -27.874 62.385 1.00 45.19 298 CYS A C 1
ATOM 2523 O O . CYS A 1 298 ? -49.039 -28.859 62.101 1.00 45.19 298 CYS A O 1
ATOM 2525 N N . ARG A 1 299 ? -47.373 -27.944 63.287 1.00 47.25 299 ARG A N 1
ATOM 2526 C CA . ARG A 1 299 ? -47.349 -28.988 64.323 1.00 47.25 299 ARG A CA 1
ATOM 2527 C C . ARG A 1 299 ? -47.946 -28.404 65.591 1.00 47.25 299 ARG A C 1
ATOM 2529 O O . ARG A 1 299 ? -47.327 -27.593 66.269 1.00 47.25 299 ARG A O 1
ATOM 2536 N N . CYS A 1 300 ? -49.170 -28.829 65.866 1.00 50.47 300 CYS A N 1
ATOM 2537 C CA . CYS A 1 300 ? -49.826 -28.704 67.151 1.00 50.47 300 CYS A CA 1
ATOM 2538 C C . CYS A 1 300 ? -48.948 -29.350 68.229 1.00 50.47 300 CYS A C 1
ATOM 2540 O O . CYS A 1 300 ? -48.721 -30.555 68.176 1.00 50.47 300 CYS A O 1
ATOM 2542 N N . THR A 1 301 ? -48.511 -28.585 69.225 1.00 49.06 301 THR A N 1
ATOM 2543 C CA . THR A 1 301 ? -48.206 -29.128 70.554 1.00 49.06 301 THR A CA 1
ATOM 2544 C C . THR A 1 301 ? -48.654 -28.114 71.595 1.00 49.06 301 THR A C 1
ATOM 2546 O O . THR A 1 301 ? -47.921 -27.195 71.951 1.00 49.06 301 THR A O 1
ATOM 2549 N N . SER A 1 302 ? -49.887 -28.290 72.059 1.00 50.88 302 SER A N 1
ATOM 2550 C CA . SER A 1 302 ? -50.307 -27.830 73.378 1.00 50.88 302 SER A CA 1
ATOM 2551 C C . SER A 1 302 ? -49.850 -28.883 74.389 1.00 50.88 302 SER A C 1
ATOM 2553 O O . SER A 1 302 ? -50.073 -30.070 74.141 1.00 50.88 302 SER A O 1
ATOM 2555 N N . PRO A 1 303 ? -49.311 -28.487 75.548 1.00 56.41 303 PRO A N 1
ATOM 2556 C CA . PRO A 1 303 ? -49.580 -29.219 76.767 1.00 56.41 303 PRO A CA 1
ATOM 2557 C C . PRO A 1 303 ? -50.399 -28.347 77.714 1.00 56.41 303 PRO A C 1
ATOM 2559 O O . PRO A 1 303 ? -50.196 -27.141 77.846 1.00 56.41 303 PRO A O 1
ATOM 2562 N N . MET A 1 304 ? -51.397 -29.004 78.283 1.00 52.97 304 MET A N 1
ATOM 2563 C CA . MET A 1 304 ? -52.351 -28.491 79.246 1.00 52.97 304 MET A CA 1
ATOM 2564 C C . MET A 1 304 ? -51.697 -28.054 80.558 1.00 52.97 304 MET A C 1
ATOM 2566 O O . MET A 1 304 ? -50.626 -28.525 80.934 1.00 52.97 304 MET A O 1
ATOM 2570 N N . CYS A 1 305 ? -52.438 -27.190 81.250 1.00 42.00 305 CYS A N 1
ATOM 2571 C CA . CYS A 1 305 ? -52.407 -26.938 82.683 1.00 42.00 305 CYS A CA 1
ATOM 2572 C C . CYS A 1 305 ? -52.152 -28.192 83.538 1.00 42.00 305 CYS A C 1
ATOM 2574 O O . CYS A 1 305 ? -52.859 -29.186 83.377 1.00 42.00 305 CYS A O 1
ATOM 2576 N N . CYS A 1 306 ? -51.197 -28.087 84.464 1.00 40.22 306 CYS A N 1
ATOM 2577 C CA . CYS A 1 306 ? -51.298 -28.247 85.926 1.00 40.22 306 CYS A CA 1
ATOM 2578 C C . CYS A 1 306 ? -49.896 -28.471 86.498 1.00 40.22 306 CYS A C 1
ATOM 2580 O O . CYS A 1 306 ? -49.175 -29.350 85.981 1.00 40.22 306 CYS A O 1
#

Mean predicted aligned error: 21.62 Å

InterPro domains:
  IPR018816 Splicing factor cactin, central domain [PF10312] (240-291)

Secondary structure (DSSP, 8-state):
---------------------PPPHHHHHHHHHHHHHHHHHHHHHHHHHHHHHHHHHHHHHHHHHHHHHHHHHHSS--------------------HHHHHHHHHHHHHHHHHHHHHHHHHHHHHHHHHSS-HHHHHHHHHHHHHHHHHHHHHHTT--GGGTT--TTS-TT--TTTTS----HHHHHHTT-TTS-HHHHHHHHHHHHHHHHHHHHHHHHHHHHHHHHHHHHHHHHHHHHHHHHHHHHHHHHHHHHHHHHHHHHHHHHHHHHTT---HHHHHHHHHHHHTS-TTSTT----------